Protein AF-A0AAN7WQ64-F1 (afdb_monomer_lite)

Radius of gyration: 18.34 Å; chains: 1; bounding box: 60×37×48 Å

Secondary structure (DSSP, 8-state):
-PPP---PPPPP-S----HHHHHHHHHHHHHHHHHHHTS---HHHHHHHHHHHHHHHHHHHHHHHHHHHHGGG--HHHHHHHHHHHHHHHHHHHHTSS--TT--GGGGGGGHHHHHHHHHHHHHHHHHHHHHHS-TT--S------------TT---SHHHHHHHHHH---HHHHHHHHHHHHHHHH-

pLDDT: mean 82.64, std 18.98, range [33.38, 98.62]

Organism: NCBI:txid574655

Foldseek 3Di:
DDDPPPLDDQDDDPADPDLVSLQVNLLSLLVVLVVLLPDADDPVSLVSLVVSLVVLVSSVVRLVVNCVVCVVPDDLVRVLSSLLSLLSSLLSNLSSDPQHPPDALVVCQVCVVSLQSLLVSLVSSLVSVVVVVDPPDPDDDDDDDPDPPVPPPRGRDSQSSLVSSCRRHPDPVSNVSSVVSNVSSVVD

Sequence (188 aa):
MALPSRELPVPTISRISSLNQANATLSHCGSKLWSSETRVDSKDCTQERRQLRVWLERWERAFTEFLSASMASMDGEDLTLCRVLKANHLACTILASDAGSDSTCRDFDVYEAEFQAIVELVCAVLQARERLNSPQSASTTSTTSPVDSMTPPCALDVQAPLYIVMARCSNVDIWNRANRLSSQARGL

Structure (mmCIF, N/CA/C/O backbone):
data_AF-A0AAN7WQ64-F1
#
_entry.id   AF-A0AAN7WQ64-F1
#
loop_
_atom_site.group_PDB
_atom_site.id
_atom_site.type_symbol
_atom_site.label_atom_id
_atom_site.label_alt_id
_atom_site.label_comp_id
_atom_site.label_asym_id
_atom_site.label_entity_id
_atom_site.label_seq_id
_atom_site.pdbx_PDB_ins_code
_atom_site.Cartn_x
_atom_site.Cartn_y
_atom_site.Cartn_z
_atom_site.occupancy
_atom_site.B_iso_or_equiv
_atom_site.auth_seq_id
_atom_site.auth_comp_id
_atom_site.auth_asym_id
_atom_site.auth_atom_id
_atom_site.pdbx_PDB_model_num
ATOM 1 N N . MET A 1 1 ? 39.963 -0.494 7.865 1.00 33.62 1 MET A N 1
ATOM 2 C CA . MET A 1 1 ? 39.059 -1.247 8.762 1.00 33.62 1 MET A CA 1
ATOM 3 C C . MET A 1 1 ? 37.645 -0.756 8.506 1.00 33.62 1 MET A C 1
ATOM 5 O O . MET A 1 1 ? 37.345 0.371 8.869 1.00 33.62 1 MET A O 1
ATOM 9 N N . ALA A 1 2 ? 36.825 -1.539 7.805 1.00 36.34 2 ALA A N 1
ATOM 10 C CA . ALA A 1 2 ? 35.411 -1.225 7.617 1.00 36.34 2 ALA A CA 1
ATOM 11 C C . ALA A 1 2 ? 34.645 -1.633 8.884 1.00 36.34 2 ALA A C 1
ATOM 13 O O . ALA A 1 2 ? 34.837 -2.742 9.384 1.00 36.34 2 ALA A O 1
ATOM 14 N N . LEU A 1 3 ? 33.831 -0.728 9.428 1.00 36.41 3 LEU A N 1
ATOM 15 C CA . LEU A 1 3 ? 32.906 -1.038 10.519 1.00 36.41 3 LEU A CA 1
ATOM 16 C C . LEU A 1 3 ? 31.942 -2.141 10.047 1.00 36.41 3 LEU A C 1
ATOM 18 O O . LEU A 1 3 ? 31.406 -2.018 8.944 1.00 36.41 3 LEU A O 1
ATOM 22 N N . PRO A 1 4 ? 31.695 -3.204 10.835 1.00 38.34 4 PRO A N 1
ATOM 23 C CA . PRO A 1 4 ? 30.655 -4.163 10.498 1.00 38.34 4 PRO A CA 1
ATOM 24 C C . PRO A 1 4 ? 29.318 -3.419 10.510 1.00 38.34 4 PRO A C 1
ATOM 26 O O . PRO A 1 4 ? 28.920 -2.869 11.540 1.00 38.34 4 PRO A O 1
ATOM 29 N N . SER A 1 5 ? 28.657 -3.360 9.352 1.00 42.88 5 SER A N 1
ATOM 30 C CA . SER A 1 5 ? 27.308 -2.811 9.234 1.00 42.88 5 SER A CA 1
ATOM 31 C C . SER A 1 5 ? 26.416 -3.562 10.223 1.00 42.88 5 SER A C 1
ATOM 33 O O . SER A 1 5 ? 26.181 -4.760 10.066 1.00 42.88 5 SER A O 1
ATOM 35 N N . ARG A 1 6 ? 25.974 -2.885 11.291 1.00 47.31 6 ARG A N 1
ATOM 36 C CA . ARG A 1 6 ? 24.996 -3.395 12.270 1.00 47.31 6 ARG A CA 1
ATOM 37 C C . ARG A 1 6 ? 23.599 -3.376 11.647 1.00 47.31 6 ARG A C 1
ATOM 39 O O . ARG A 1 6 ? 22.675 -2.761 12.171 1.00 47.31 6 ARG A O 1
ATOM 46 N N . GLU A 1 7 ? 23.461 -3.997 10.487 1.00 57.56 7 GLU A N 1
ATOM 47 C CA . GLU A 1 7 ? 22.184 -4.097 9.806 1.00 57.56 7 GLU A CA 1
ATOM 48 C C . GLU A 1 7 ? 21.387 -5.211 10.485 1.00 57.56 7 GLU A C 1
ATOM 50 O O . GLU A 1 7 ? 21.804 -6.370 10.518 1.00 57.56 7 GLU A O 1
ATOM 55 N N . LEU A 1 8 ? 20.282 -4.836 11.131 1.00 62.78 8 LEU A N 1
ATOM 56 C CA . LEU A 1 8 ? 19.415 -5.802 11.795 1.00 62.78 8 LEU A CA 1
ATOM 57 C C . LEU A 1 8 ? 18.806 -6.741 10.738 1.00 62.78 8 LEU A C 1
ATOM 59 O O . LEU A 1 8 ? 18.450 -6.288 9.644 1.00 62.78 8 LEU A O 1
ATOM 63 N N . PRO A 1 9 ? 18.698 -8.047 11.032 1.00 72.44 9 PRO A N 1
ATOM 64 C CA . PRO A 1 9 ? 18.074 -8.987 10.117 1.00 72.44 9 PRO A CA 1
ATOM 65 C C . PRO A 1 9 ? 16.595 -8.639 9.928 1.00 72.44 9 PRO A C 1
ATOM 67 O O . PRO A 1 9 ? 15.934 -8.162 10.852 1.00 72.44 9 PRO A O 1
ATOM 70 N N . VAL A 1 10 ? 16.071 -8.937 8.736 1.00 73.44 10 VAL A N 1
ATOM 71 C CA . VAL A 1 10 ? 14.645 -8.769 8.435 1.00 73.44 10 VAL A CA 1
ATOM 72 C C . VAL A 1 10 ? 13.833 -9.588 9.455 1.00 73.44 10 VAL A C 1
ATOM 74 O O . VAL A 1 10 ? 14.111 -10.780 9.630 1.00 73.44 10 VAL A O 1
ATOM 77 N N . PRO A 1 11 ? 12.854 -8.989 10.156 1.00 77.75 11 PRO A N 1
ATOM 78 C CA . PRO A 1 11 ? 12.129 -9.665 11.226 1.00 77.75 11 PRO A CA 1
ATOM 79 C C . PRO A 1 11 ? 11.366 -10.869 10.673 1.00 77.75 11 PRO A C 1
ATOM 81 O O . PRO A 1 11 ? 10.763 -10.791 9.611 1.00 77.75 11 PRO A O 1
ATOM 84 N N . THR A 1 12 ? 11.343 -11.999 11.375 1.00 81.62 12 THR A N 1
ATOM 85 C CA . THR A 1 12 ? 10.522 -13.135 10.925 1.00 81.62 12 THR A CA 1
ATOM 86 C C . THR A 1 12 ? 9.052 -12.848 11.215 1.00 81.62 12 THR A C 1
ATOM 88 O O . THR A 1 12 ? 8.698 -12.552 12.355 1.00 81.62 12 THR A O 1
ATOM 91 N N . ILE A 1 13 ? 8.193 -12.948 10.196 1.00 84.69 13 ILE A N 1
ATOM 92 C CA . ILE A 1 13 ? 6.745 -12.782 10.355 1.00 84.69 13 ILE A CA 1
ATOM 93 C C . ILE A 1 13 ? 6.048 -14.115 10.164 1.00 84.69 13 ILE A C 1
ATOM 95 O O . ILE A 1 13 ? 6.006 -14.657 9.060 1.00 84.69 13 ILE A O 1
ATOM 99 N N . SER A 1 14 ? 5.468 -14.591 11.261 1.00 84.56 14 SER A N 1
ATOM 100 C CA . SER A 1 14 ? 4.527 -15.713 11.267 1.00 84.56 14 SER A CA 1
ATOM 101 C C . SER A 1 14 ? 3.112 -15.268 11.629 1.00 84.56 14 SER A C 1
ATOM 103 O O . SER A 1 14 ? 2.156 -15.919 11.234 1.00 84.56 14 SER A O 1
ATOM 105 N N . ARG A 1 15 ? 2.969 -14.176 12.393 1.00 90.44 15 ARG A N 1
ATOM 106 C CA . ARG A 1 15 ? 1.681 -13.629 12.831 1.00 90.44 15 ARG A CA 1
ATOM 107 C C . ARG A 1 15 ? 1.820 -12.153 13.195 1.00 90.44 15 ARG A C 1
ATOM 109 O O . ARG A 1 15 ? 2.837 -11.757 13.767 1.00 90.44 15 ARG A O 1
ATOM 116 N N . ILE A 1 16 ? 0.771 -11.382 12.921 1.00 94.12 16 ILE A N 1
ATOM 117 C CA . ILE A 1 16 ? 0.580 -10.023 13.431 1.00 94.12 16 ILE A CA 1
ATOM 118 C C . ILE A 1 16 ? -0.465 -10.078 14.551 1.00 94.12 16 ILE A C 1
ATOM 120 O O . ILE A 1 16 ? -1.542 -10.645 14.377 1.00 94.12 16 ILE A O 1
ATOM 124 N N . SER A 1 17 ? -0.126 -9.545 15.724 1.00 92.31 17 SER A N 1
ATOM 125 C CA . SER A 1 17 ? -1.004 -9.496 16.902 1.00 92.31 17 SER A CA 1
ATOM 126 C C . SER A 1 17 ? -1.497 -8.089 17.235 1.00 92.31 17 SER A C 1
ATOM 128 O O . SER A 1 17 ? -2.396 -7.942 18.057 1.00 92.31 17 SER A O 1
ATOM 130 N N . SER A 1 18 ? -0.908 -7.055 16.627 1.00 94.50 18 SER A N 1
ATOM 131 C CA . SER A 1 18 ? -1.286 -5.657 16.838 1.00 94.50 18 SER A CA 1
ATOM 132 C C . SER A 1 18 ? -0.883 -4.779 15.655 1.00 94.50 18 SER A C 1
ATOM 134 O O . SER A 1 18 ? 0.080 -5.080 14.941 1.00 94.50 18 SER A O 1
ATOM 136 N N . LEU A 1 19 ? -1.561 -3.639 15.501 1.00 94.00 19 LEU A N 1
ATOM 137 C CA . LEU A 1 19 ? -1.197 -2.625 14.508 1.00 94.00 19 LEU A CA 1
ATOM 138 C C . LEU A 1 19 ? 0.192 -2.027 14.760 1.00 94.00 19 LEU A C 1
ATOM 140 O O . LEU A 1 19 ? 0.931 -1.784 13.811 1.00 94.00 19 LEU A O 1
ATOM 144 N N . ASN A 1 20 ? 0.604 -1.885 16.023 1.00 92.38 20 ASN A N 1
ATOM 145 C CA . ASN A 1 20 ? 1.949 -1.419 16.369 1.00 92.38 20 ASN A CA 1
ATOM 146 C C . ASN A 1 20 ? 3.039 -2.376 15.872 1.00 92.38 20 ASN A C 1
ATOM 148 O O . ASN A 1 20 ? 4.051 -1.934 15.325 1.00 92.38 20 ASN A O 1
ATOM 152 N N . GLN A 1 21 ? 2.827 -3.689 16.013 1.00 92.69 21 GLN A N 1
ATOM 153 C CA . GLN A 1 21 ? 3.744 -4.692 15.471 1.00 92.69 21 GLN A CA 1
ATOM 154 C C . GLN A 1 21 ? 3.768 -4.651 13.936 1.00 92.69 21 GLN A C 1
ATOM 156 O O . GLN A 1 21 ? 4.846 -4.701 13.338 1.00 92.69 21 GLN A O 1
ATOM 161 N N . ALA A 1 22 ? 2.597 -4.544 13.299 1.00 94.00 22 ALA A N 1
ATOM 162 C CA . ALA A 1 22 ? 2.482 -4.429 11.846 1.00 94.00 22 ALA A CA 1
ATOM 163 C C . ALA A 1 22 ? 3.258 -3.210 11.322 1.00 94.00 22 ALA A C 1
ATOM 165 O O . ALA A 1 22 ? 4.068 -3.348 10.407 1.00 94.00 22 ALA A O 1
ATOM 166 N N . ASN A 1 23 ? 3.081 -2.055 11.972 1.00 93.19 23 ASN A N 1
ATOM 167 C CA . ASN A 1 23 ? 3.791 -0.816 11.677 1.00 93.19 23 ASN A CA 1
ATOM 168 C C . ASN A 1 23 ? 5.302 -0.972 11.841 1.00 93.19 23 ASN A C 1
ATOM 170 O O . ASN A 1 23 ? 6.039 -0.760 10.889 1.00 93.19 23 ASN A O 1
ATOM 174 N N . ALA A 1 24 ? 5.776 -1.411 13.009 1.00 91.00 24 ALA A N 1
ATOM 175 C CA . ALA A 1 24 ? 7.210 -1.515 13.279 1.00 91.00 24 ALA A CA 1
ATOM 176 C C . ALA A 1 24 ? 7.930 -2.456 12.300 1.00 91.00 24 ALA A C 1
ATOM 178 O O . ALA A 1 24 ? 9.019 -2.150 11.810 1.00 91.00 24 ALA A O 1
ATOM 179 N N . THR A 1 25 ? 7.316 -3.601 11.996 1.00 92.62 25 THR A N 1
ATOM 180 C CA . THR A 1 25 ? 7.902 -4.582 11.078 1.00 92.62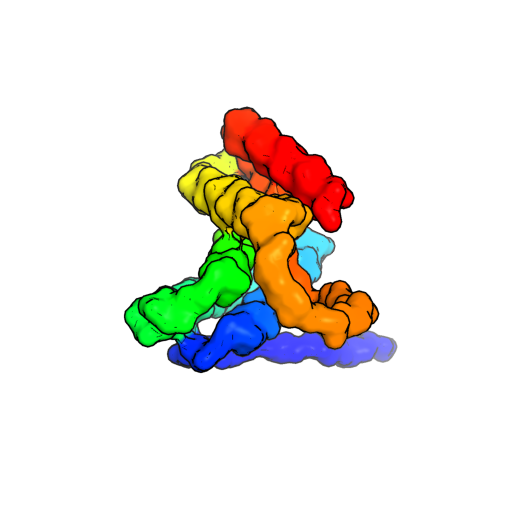 25 THR A CA 1
ATOM 181 C C . THR A 1 25 ? 7.913 -4.085 9.634 1.00 92.62 25 THR A C 1
ATOM 183 O O . THR A 1 25 ? 8.928 -4.247 8.954 1.00 92.62 25 THR A O 1
ATOM 186 N N . LEU A 1 26 ? 6.838 -3.433 9.177 1.00 94.19 26 LEU A N 1
ATOM 187 C CA . LEU A 1 26 ? 6.770 -2.854 7.836 1.00 94.19 26 LEU A CA 1
ATOM 188 C C . LEU A 1 26 ? 7.708 -1.651 7.684 1.00 94.19 26 LEU A C 1
ATOM 190 O O . LEU A 1 26 ? 8.428 -1.595 6.691 1.00 94.19 26 LEU A O 1
ATOM 194 N N . SER A 1 27 ? 7.786 -0.753 8.676 1.00 91.38 27 SER A N 1
ATOM 195 C CA . SER A 1 27 ? 8.753 0.357 8.701 1.00 91.38 27 SER A CA 1
ATOM 196 C C . SER A 1 27 ? 10.181 -0.145 8.530 1.00 91.38 27 SER A C 1
ATOM 198 O O . SER A 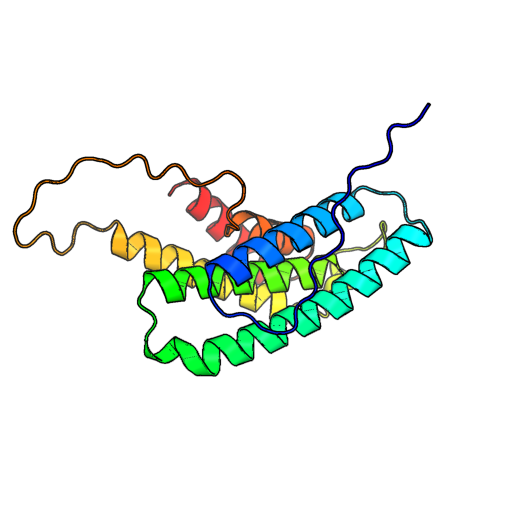1 27 ? 10.947 0.402 7.740 1.00 91.38 27 SER A O 1
ATOM 200 N N . HIS A 1 28 ? 10.546 -1.211 9.248 1.00 89.06 28 HIS A N 1
ATOM 201 C CA . HIS A 1 28 ? 11.880 -1.790 9.151 1.00 89.06 28 HIS A CA 1
ATOM 202 C C . HIS A 1 28 ? 12.174 -2.318 7.738 1.00 89.06 28 HIS A C 1
ATOM 204 O O . HIS A 1 28 ? 13.220 -2.008 7.170 1.00 89.06 28 HIS A O 1
ATOM 210 N N . CYS A 1 29 ? 11.241 -3.074 7.151 1.00 89.12 29 CYS A N 1
ATOM 211 C CA . CYS A 1 29 ? 11.385 -3.583 5.786 1.00 89.12 29 CYS A CA 1
ATOM 212 C C . CYS A 1 29 ? 11.441 -2.453 4.746 1.00 89.12 29 CYS A C 1
ATOM 214 O O . CYS A 1 29 ? 12.281 -2.486 3.847 1.00 89.12 29 CYS A O 1
ATOM 216 N N . GLY A 1 30 ? 10.581 -1.440 4.881 1.00 88.38 30 GLY A N 1
ATOM 217 C CA . GLY A 1 30 ? 10.547 -0.280 3.995 1.00 88.38 30 GLY A CA 1
ATOM 218 C C . GLY A 1 30 ? 11.880 0.462 3.985 1.00 88.38 30 GLY A C 1
ATOM 219 O O . GLY A 1 30 ? 12.454 0.668 2.920 1.00 88.38 30 GLY A O 1
ATOM 220 N N . SER A 1 31 ? 12.436 0.785 5.157 1.00 87.31 31 SER A N 1
ATOM 221 C CA . SER A 1 31 ? 13.740 1.459 5.270 1.00 87.31 31 SER A CA 1
ATOM 222 C C . SER A 1 31 ? 14.875 0.694 4.583 1.00 87.31 31 SER A C 1
ATOM 224 O O . SER A 1 31 ? 15.753 1.310 3.972 1.00 87.31 31 SER A O 1
ATOM 226 N N . LYS A 1 32 ? 14.849 -0.646 4.635 1.00 85.62 32 LYS A N 1
ATOM 227 C CA . LYS A 1 32 ? 15.807 -1.481 3.901 1.00 85.62 32 LYS A CA 1
ATOM 228 C C . LYS A 1 32 ? 15.627 -1.364 2.388 1.00 85.62 32 LYS A C 1
ATOM 230 O O . LYS A 1 32 ? 16.606 -1.115 1.698 1.00 85.62 32 LYS A O 1
ATOM 235 N N . LEU A 1 33 ? 14.395 -1.457 1.882 1.00 85.88 33 LEU A N 1
ATOM 236 C CA . LEU A 1 33 ? 14.105 -1.318 0.446 1.00 85.88 33 LEU A CA 1
ATOM 237 C C . LEU A 1 33 ? 14.544 0.039 -0.108 1.00 85.88 33 LEU A C 1
ATOM 239 O O . LEU A 1 33 ? 15.213 0.095 -1.137 1.00 85.88 33 LEU A O 1
ATOM 243 N N . TRP A 1 34 ? 14.234 1.121 0.605 1.00 82.25 34 TRP A N 1
ATOM 244 C CA . TRP A 1 34 ? 14.667 2.468 0.228 1.00 82.25 34 TRP A CA 1
ATOM 245 C C . TRP A 1 34 ? 16.190 2.616 0.213 1.00 82.25 34 TRP A C 1
ATOM 247 O O . TRP A 1 34 ? 16.741 3.290 -0.654 1.00 82.25 34 TRP A O 1
ATOM 257 N N . SER A 1 35 ? 16.883 1.959 1.145 1.00 79.50 35 SER A N 1
ATOM 258 C CA . SER A 1 35 ? 18.347 1.948 1.172 1.00 79.50 35 SER A CA 1
ATOM 259 C C . SER A 1 35 ? 18.928 1.156 -0.003 1.00 79.50 35 SER A C 1
ATOM 261 O O . SER A 1 35 ? 19.905 1.595 -0.612 1.00 79.50 35 SER A O 1
ATOM 263 N N . SER A 1 36 ? 18.325 0.015 -0.350 1.00 74.56 36 SER A N 1
ATOM 264 C CA . SER A 1 36 ? 18.744 -0.820 -1.482 1.00 74.56 36 SER A CA 1
ATOM 265 C C . SER A 1 36 ? 18.525 -0.138 -2.835 1.00 74.56 36 SER A C 1
ATOM 267 O O . SER A 1 36 ? 19.338 -0.342 -3.729 1.00 74.56 36 SER A O 1
ATOM 269 N N . GLU A 1 37 ? 17.508 0.720 -2.975 1.00 71.56 37 GLU A N 1
ATOM 270 C CA . GLU A 1 37 ? 17.240 1.481 -4.209 1.00 71.56 37 GLU A CA 1
ATOM 271 C C . GLU A 1 37 ? 18.428 2.348 -4.653 1.00 71.56 37 GLU A C 1
ATOM 273 O O . GLU A 1 37 ? 18.659 2.548 -5.839 1.00 71.56 37 GLU A O 1
ATOM 278 N N . THR A 1 38 ? 19.218 2.841 -3.699 1.00 68.00 38 THR A N 1
ATOM 279 C CA . THR A 1 38 ? 20.383 3.696 -3.983 1.00 68.00 38 THR A CA 1
ATOM 280 C C . THR A 1 38 ? 21.672 2.920 -4.267 1.00 68.00 38 THR A C 1
ATOM 282 O O . THR A 1 38 ? 22.699 3.525 -4.585 1.00 68.00 38 THR A O 1
ATOM 285 N N . ARG A 1 39 ? 21.661 1.585 -4.133 1.00 67.62 39 ARG A N 1
ATOM 286 C CA . ARG A 1 39 ? 22.850 0.740 -4.310 1.00 67.62 39 ARG A CA 1
ATOM 287 C C . ARG A 1 39 ? 22.935 0.233 -5.750 1.00 67.62 39 ARG A C 1
ATOM 289 O O . ARG A 1 39 ? 21.952 -0.234 -6.308 1.00 67.62 39 ARG A O 1
ATOM 296 N N . VAL A 1 40 ? 24.142 0.278 -6.320 1.00 61.06 40 VAL A N 1
ATOM 297 C CA . VAL A 1 40 ? 24.448 -0.262 -7.657 1.00 61.06 40 VAL A CA 1
ATOM 298 C C . VAL A 1 40 ? 24.053 -1.741 -7.730 1.00 61.06 40 VAL A C 1
ATOM 300 O O . VAL A 1 40 ? 24.377 -2.503 -6.811 1.00 61.06 40 VAL A O 1
ATOM 303 N N . ASP A 1 41 ? 23.378 -2.126 -8.820 1.00 63.69 41 ASP A N 1
ATOM 304 C CA . ASP A 1 41 ? 22.875 -3.479 -9.083 1.00 63.69 41 ASP A CA 1
ATOM 305 C C . ASP A 1 41 ? 23.995 -4.524 -8.957 1.00 63.69 41 ASP A C 1
ATOM 307 O O . ASP A 1 41 ? 24.794 -4.782 -9.857 1.00 63.69 41 ASP A O 1
ATOM 311 N N . SER A 1 42 ? 24.059 -5.127 -7.776 1.00 66.50 42 SER A N 1
ATOM 312 C CA . SER A 1 42 ? 24.954 -6.223 -7.430 1.00 66.50 42 SER A CA 1
ATOM 313 C C . SER A 1 42 ? 24.125 -7.479 -7.193 1.00 66.50 42 SER A C 1
ATOM 315 O O . SER A 1 42 ? 22.951 -7.410 -6.819 1.00 66.50 42 SER A O 1
ATOM 317 N N . LYS A 1 43 ? 24.733 -8.656 -7.377 1.00 69.62 43 LYS A N 1
ATOM 318 C CA . LYS A 1 43 ? 24.055 -9.940 -7.126 1.00 69.62 43 LYS A CA 1
ATOM 319 C C . LYS A 1 43 ? 23.463 -10.005 -5.712 1.00 69.62 43 LYS A C 1
ATOM 321 O O . LYS A 1 43 ? 22.338 -10.475 -5.552 1.00 69.62 43 LYS A O 1
ATOM 326 N N . ASP A 1 44 ? 24.158 -9.442 -4.728 1.00 72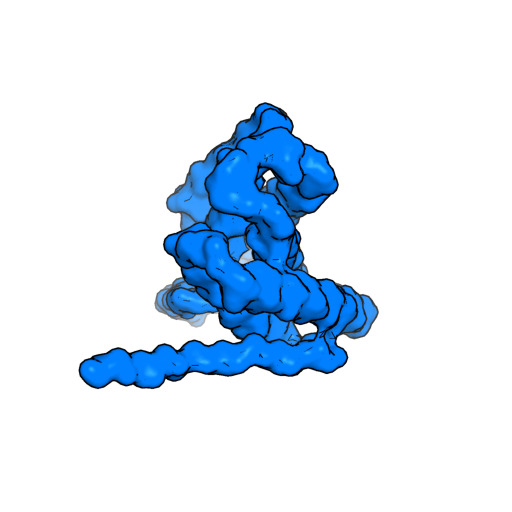.31 44 ASP A N 1
ATOM 327 C CA . ASP A 1 44 ? 23.698 -9.384 -3.339 1.00 72.31 44 ASP A CA 1
ATOM 328 C C . ASP A 1 44 ? 22.437 -8.516 -3.180 1.00 72.31 44 ASP A C 1
ATOM 330 O O . ASP A 1 44 ? 21.497 -8.924 -2.498 1.00 72.31 44 ASP A O 1
ATOM 334 N N . CYS A 1 45 ? 22.355 -7.382 -3.890 1.00 74.50 45 CYS A N 1
ATOM 335 C CA . CYS A 1 45 ? 21.165 -6.522 -3.911 1.00 74.50 45 CYS A CA 1
ATOM 336 C C . CYS A 1 45 ? 19.948 -7.250 -4.508 1.00 74.50 45 CYS A C 1
ATOM 338 O O . CYS A 1 45 ? 18.859 -7.235 -3.933 1.00 74.50 45 CYS A O 1
ATOM 340 N N . THR A 1 46 ? 20.133 -7.972 -5.620 1.00 77.88 46 THR A N 1
ATOM 341 C CA . THR A 1 46 ? 19.036 -8.730 -6.254 1.00 77.88 46 THR A CA 1
ATOM 342 C C . THR A 1 46 ? 18.512 -9.862 -5.363 1.00 77.88 46 THR A C 1
ATOM 344 O O . THR A 1 46 ? 17.303 -10.106 -5.291 1.00 77.88 46 THR A O 1
ATOM 347 N N . GLN A 1 47 ? 19.406 -10.541 -4.636 1.00 82.56 47 GLN A N 1
ATOM 348 C CA . GLN A 1 47 ? 19.031 -11.586 -3.688 1.00 82.56 47 GLN A CA 1
ATOM 349 C C . GLN A 1 47 ? 18.280 -11.005 -2.485 1.00 82.56 47 GLN A C 1
ATOM 351 O O . GLN A 1 47 ? 17.266 -11.571 -2.072 1.00 82.56 47 GLN A O 1
ATOM 356 N N . GLU A 1 48 ? 18.738 -9.875 -1.949 1.00 83.69 48 GLU A N 1
ATOM 357 C CA . GLU A 1 48 ? 18.070 -9.173 -0.855 1.00 83.69 48 GLU A CA 1
ATOM 358 C C . GLU A 1 48 ? 16.663 -8.706 -1.257 1.00 83.69 48 GLU A C 1
ATOM 360 O O . GLU A 1 48 ? 15.701 -9.002 -0.546 1.00 83.69 48 GLU A O 1
ATOM 365 N N . ARG A 1 49 ? 16.496 -8.092 -2.438 1.00 84.75 49 ARG A N 1
ATOM 366 C CA . ARG A 1 49 ? 15.171 -7.712 -2.969 1.00 84.75 49 ARG A CA 1
ATOM 367 C C . ARG A 1 49 ? 14.232 -8.909 -3.081 1.00 84.75 49 ARG A C 1
ATOM 369 O O . ARG A 1 49 ? 13.069 -8.827 -2.687 1.00 84.75 49 ARG A O 1
ATOM 376 N N . ARG A 1 50 ? 14.724 -10.060 -3.556 1.00 87.31 50 ARG A N 1
ATOM 377 C CA . ARG A 1 50 ? 13.927 -11.297 -3.614 1.00 87.31 50 ARG A CA 1
ATOM 378 C C . ARG A 1 50 ? 13.494 -11.768 -2.224 1.00 87.31 50 ARG A C 1
ATOM 380 O O . ARG A 1 50 ? 12.341 -12.156 -2.052 1.00 87.31 50 ARG A O 1
ATOM 387 N N . GLN A 1 51 ? 14.387 -11.729 -1.236 1.00 88.94 51 GLN A N 1
ATOM 388 C CA . GLN A 1 51 ? 14.041 -12.081 0.146 1.00 88.94 51 GLN A CA 1
ATOM 389 C C . GLN A 1 51 ? 12.986 -11.129 0.724 1.00 88.94 51 GLN A C 1
ATOM 391 O O . GLN A 1 51 ? 12.047 -11.586 1.375 1.00 88.94 51 GLN A O 1
ATOM 396 N N . LEU A 1 52 ? 13.102 -9.829 0.440 1.00 90.19 52 LEU A N 1
ATOM 397 C CA . LEU A 1 52 ? 12.143 -8.815 0.877 1.00 90.19 52 LEU A CA 1
ATOM 398 C C . LEU A 1 52 ? 10.774 -8.985 0.202 1.00 90.19 52 LEU A C 1
ATOM 400 O O . LEU A 1 52 ? 9.761 -8.846 0.878 1.00 90.19 52 LEU A O 1
ATOM 404 N N . ARG A 1 53 ? 10.707 -9.391 -1.074 1.00 91.19 53 ARG A N 1
ATOM 405 C CA . ARG A 1 53 ? 9.431 -9.749 -1.729 1.00 91.19 53 ARG A CA 1
ATOM 406 C C . ARG A 1 53 ? 8.717 -10.900 -1.029 1.00 91.19 53 ARG A C 1
ATOM 408 O O . ARG A 1 53 ? 7.563 -10.762 -0.638 1.00 91.19 53 ARG A O 1
ATOM 415 N N . VAL A 1 54 ? 9.425 -12.007 -0.795 1.00 92.75 54 VAL A N 1
ATOM 416 C CA . VAL A 1 54 ? 8.864 -13.163 -0.070 1.00 92.75 54 VAL A CA 1
ATOM 417 C C . VAL A 1 54 ? 8.410 -12.755 1.332 1.00 92.75 54 VAL A C 1
ATOM 419 O O . VAL A 1 54 ? 7.406 -13.250 1.848 1.00 92.75 54 VAL A O 1
ATOM 422 N N . TRP A 1 55 ? 9.143 -11.845 1.969 1.00 94.75 55 TRP A N 1
ATOM 423 C CA . TRP A 1 55 ? 8.757 -11.297 3.257 1.00 94.75 55 TRP A CA 1
ATOM 424 C C . TRP A 1 55 ? 7.478 -10.451 3.178 1.00 94.75 55 TRP A C 1
ATOM 426 O O . TRP A 1 55 ? 6.592 -10.643 4.009 1.00 94.75 55 TRP A O 1
ATOM 436 N N . LEU A 1 56 ? 7.337 -9.580 2.175 1.00 95.62 56 LEU A N 1
ATOM 437 C CA . LEU A 1 56 ? 6.151 -8.737 1.974 1.00 95.62 56 LEU A CA 1
ATOM 438 C C . LEU A 1 56 ? 4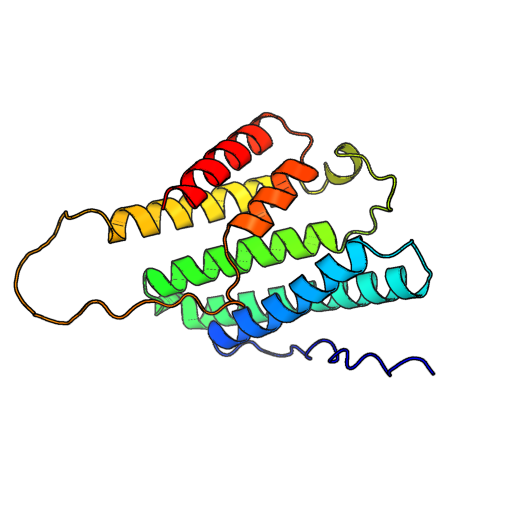.888 -9.566 1.721 1.00 95.62 56 LEU A C 1
ATOM 440 O O . LEU A 1 56 ? 3.823 -9.222 2.230 1.00 95.62 56 LEU A O 1
ATOM 444 N N . GLU A 1 57 ? 5.000 -10.683 1.002 1.00 95.38 57 GLU A N 1
ATOM 445 C CA . GLU A 1 57 ? 3.892 -11.632 0.820 1.00 95.38 57 GLU A CA 1
ATOM 446 C C . GLU A 1 57 ? 3.464 -12.282 2.143 1.00 95.38 57 GLU A C 1
ATOM 448 O O . GLU A 1 57 ? 2.276 -12.475 2.410 1.00 95.38 57 GLU A O 1
ATOM 453 N N . ARG A 1 58 ? 4.430 -12.632 3.003 1.00 95.94 58 ARG A N 1
ATOM 454 C CA . ARG A 1 58 ? 4.142 -13.183 4.337 1.00 95.94 58 ARG A CA 1
ATOM 455 C C . ARG A 1 58 ? 3.532 -12.135 5.256 1.00 95.94 58 ARG A C 1
ATOM 457 O O . ARG A 1 58 ? 2.602 -12.464 5.989 1.00 95.94 58 ARG A O 1
ATOM 464 N N . TRP A 1 59 ? 4.038 -10.903 5.202 1.00 97.00 59 TRP A N 1
ATOM 465 C CA . TRP A 1 59 ? 3.476 -9.772 5.932 1.00 97.00 59 TRP A CA 1
ATOM 466 C C . TRP A 1 59 ? 2.015 -9.554 5.531 1.00 97.00 59 TRP A C 1
ATOM 468 O O . TRP A 1 59 ? 1.158 -9.513 6.407 1.00 97.00 59 TRP A O 1
ATOM 478 N N . GLU A 1 60 ? 1.714 -9.530 4.229 1.00 97.44 60 GLU A N 1
ATOM 479 C CA . GLU A 1 60 ? 0.351 -9.346 3.712 1.00 97.44 60 GLU A CA 1
ATOM 480 C C . GLU A 1 60 ? -0.606 -10.434 4.193 1.00 97.44 60 GLU A C 1
ATOM 482 O O . GLU A 1 60 ? -1.711 -10.138 4.652 1.00 97.44 60 GLU A O 1
ATOM 487 N N . ARG A 1 61 ? -0.177 -11.701 4.132 1.00 97.31 61 ARG A N 1
ATOM 488 C CA . ARG A 1 61 ? -0.979 -12.825 4.627 1.00 97.31 61 ARG A CA 1
ATOM 489 C C . ARG A 1 61 ? -1.277 -12.676 6.119 1.00 97.31 61 ARG A C 1
ATOM 491 O O . ARG A 1 61 ? -2.437 -12.728 6.515 1.00 97.31 61 ARG A O 1
ATOM 498 N N . ALA A 1 62 ? -0.247 -12.435 6.930 1.00 96.94 62 ALA A N 1
ATOM 499 C CA . ALA A 1 62 ? -0.399 -12.275 8.374 1.00 96.94 62 ALA A CA 1
ATOM 500 C C . ALA A 1 62 ? -1.250 -11.045 8.739 1.00 96.94 62 ALA A C 1
A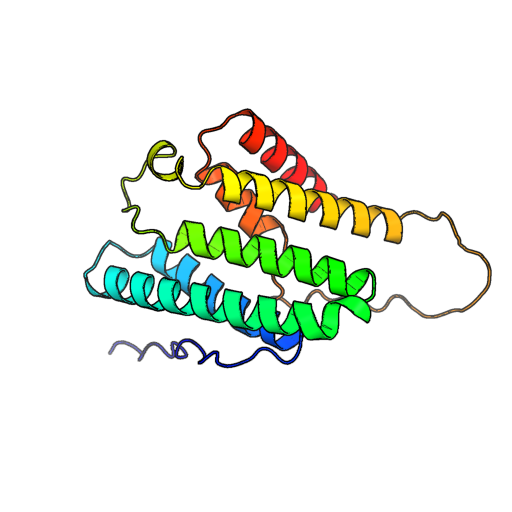TOM 502 O O . ALA A 1 62 ? -1.998 -11.082 9.716 1.00 96.94 62 ALA A O 1
ATOM 503 N N . PHE A 1 63 ? -1.152 -9.965 7.960 1.00 97.62 63 PHE A N 1
ATOM 504 C CA . PHE A 1 63 ? -1.951 -8.759 8.154 1.00 97.62 63 PHE A CA 1
ATOM 505 C C . PHE A 1 63 ? -3.416 -9.003 7.795 1.00 97.62 63 PHE A C 1
ATOM 507 O O . PHE A 1 63 ? -4.298 -8.647 8.568 1.00 97.62 63 PHE A O 1
ATOM 514 N N . THR A 1 64 ? -3.682 -9.692 6.686 1.00 97.62 64 THR A N 1
ATOM 515 C CA . THR A 1 64 ? -5.039 -10.079 6.272 1.00 97.62 64 THR A CA 1
ATOM 516 C C . THR A 1 64 ? -5.706 -10.982 7.308 1.00 97.62 64 THR A C 1
ATOM 518 O O . THR A 1 64 ? -6.858 -10.758 7.676 1.00 97.62 64 THR A O 1
ATOM 521 N N . GLU A 1 65 ? -4.976 -11.970 7.832 1.00 97.38 65 GLU A N 1
ATOM 522 C CA . GLU A 1 65 ? -5.457 -12.828 8.919 1.00 97.38 65 GLU A CA 1
ATOM 523 C C . GLU A 1 65 ? -5.786 -12.010 10.175 1.00 97.38 65 GLU A C 1
ATOM 525 O O . GLU A 1 65 ? -6.862 -12.170 10.752 1.00 97.38 65 GLU A O 1
ATOM 530 N N . PHE A 1 66 ? -4.906 -11.085 10.569 1.00 96.75 66 PHE A N 1
ATOM 531 C CA . PHE A 1 66 ? -5.155 -10.180 11.691 1.00 96.75 66 PHE A CA 1
ATOM 532 C C . PHE A 1 66 ? -6.410 -9.320 11.475 1.00 96.75 66 PHE A C 1
ATOM 534 O O . PHE A 1 66 ? -7.273 -9.264 12.352 1.00 96.75 66 PHE A O 1
ATOM 541 N N . LEU A 1 67 ? -6.562 -8.706 10.296 1.00 96.81 67 LEU A N 1
ATOM 542 C CA . LEU A 1 67 ? -7.743 -7.907 9.966 1.00 96.81 67 LEU A CA 1
ATOM 543 C C . LEU A 1 67 ? -9.021 -8.749 10.013 1.00 96.81 67 LEU A C 1
ATOM 545 O O . LEU A 1 67 ? -10.011 -8.308 10.587 1.00 96.81 67 LEU A O 1
ATOM 549 N N . SER A 1 68 ? -8.996 -9.979 9.498 1.00 96.81 68 SER A N 1
ATOM 550 C CA . SER A 1 68 ? -10.169 -10.861 9.526 1.00 96.81 68 SER A CA 1
ATOM 551 C C . SER A 1 68 ? -10.677 -11.148 10.946 1.00 96.81 68 SER A C 1
ATOM 553 O O . SER A 1 68 ? -11.879 -11.314 11.147 1.00 96.81 68 SER A O 1
ATOM 555 N N . ALA A 1 69 ? -9.778 -11.161 11.936 1.00 95.62 69 ALA A N 1
ATOM 556 C CA . ALA A 1 69 ? -10.109 -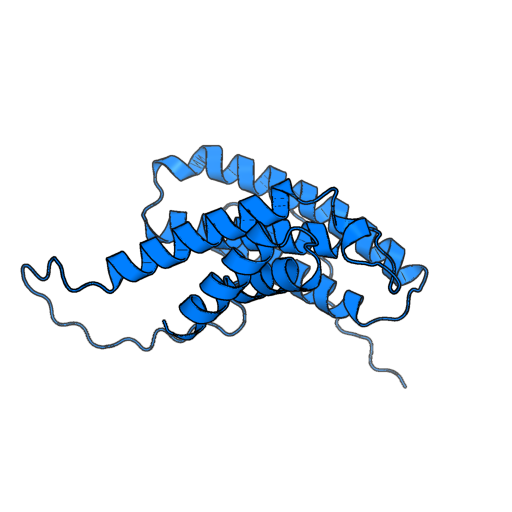11.428 13.331 1.00 95.62 69 ALA A CA 1
ATOM 557 C C . ALA A 1 69 ? -10.449 -10.162 14.135 1.00 95.62 69 ALA A C 1
ATOM 559 O O . ALA A 1 69 ? -11.240 -10.233 15.073 1.00 95.62 69 ALA A O 1
ATOM 560 N N . SER A 1 70 ? -9.839 -9.020 13.807 1.00 94.38 70 SER A N 1
ATOM 561 C CA . SER A 1 70 ? -9.861 -7.823 14.662 1.00 94.38 70 SER A CA 1
ATOM 562 C C . SER A 1 70 ? -10.603 -6.627 14.064 1.00 94.38 70 SER A C 1
ATOM 564 O O . SER A 1 70 ? -10.969 -5.719 14.804 1.00 94.38 70 SER A O 1
ATOM 566 N N . MET A 1 71 ? -10.871 -6.603 12.755 1.00 93.81 71 MET A N 1
ATOM 567 C CA . MET A 1 71 ? -11.437 -5.426 12.079 1.00 93.81 71 MET A CA 1
ATOM 568 C C . MET A 1 71 ? -12.833 -5.039 12.589 1.00 93.81 71 MET A C 1
ATOM 570 O O . MET A 1 71 ? -13.163 -3.859 12.606 1.00 93.81 71 MET A O 1
ATOM 574 N N . ALA A 1 72 ? -13.638 -6.001 13.053 1.00 94.94 72 ALA A N 1
ATOM 575 C CA . ALA A 1 72 ? -14.974 -5.730 13.594 1.00 94.94 72 ALA A CA 1
ATOM 576 C C . ALA A 1 72 ? -14.960 -4.908 14.898 1.00 94.94 72 ALA A C 1
ATOM 578 O O . ALA A 1 72 ? -15.966 -4.289 15.233 1.00 94.94 72 ALA A O 1
ATOM 579 N N . SER A 1 73 ? -13.842 -4.909 15.630 1.00 94.12 73 SER A N 1
ATOM 580 C CA . SER A 1 73 ? -13.672 -4.162 16.882 1.00 94.12 73 SER A CA 1
ATOM 581 C C . SER A 1 73 ? -12.813 -2.904 16.738 1.00 94.12 73 SER A C 1
ATOM 583 O O . SER A 1 73 ? -12.575 -2.237 17.738 1.00 94.12 73 SER A O 1
ATOM 585 N N . MET A 1 74 ? -12.312 -2.603 15.536 1.00 95.44 74 MET A N 1
ATOM 586 C CA . MET A 1 74 ? -11.455 -1.439 15.295 1.00 95.44 74 MET A CA 1
ATOM 587 C C . MET A 1 74 ? -12.268 -0.150 15.246 1.00 95.44 74 MET A C 1
ATOM 589 O O . MET A 1 74 ? -13.339 -0.096 14.636 1.00 95.44 74 MET A O 1
ATOM 593 N N . ASP A 1 75 ? -11.720 0.903 15.840 1.00 93.88 75 ASP A N 1
ATOM 594 C CA . ASP A 1 75 ? -12.274 2.245 15.732 1.00 93.88 75 ASP A CA 1
ATOM 595 C C . ASP A 1 75 ? -11.808 2.971 14.452 1.00 93.88 75 ASP A C 1
ATOM 597 O O . ASP A 1 75 ? -11.138 2.421 13.570 1.00 93.88 75 ASP A O 1
ATOM 601 N N . GLY A 1 76 ? -12.214 4.235 14.307 1.00 91.38 76 GLY A N 1
ATOM 602 C CA . GLY A 1 76 ? -11.868 5.040 13.138 1.00 91.38 76 GLY A CA 1
ATOM 603 C C . GLY A 1 76 ? -10.368 5.321 12.993 1.00 91.38 76 GLY A C 1
ATOM 604 O O . GLY A 1 76 ? -9.888 5.437 11.858 1.00 91.38 76 GLY A O 1
ATOM 605 N N . GLU A 1 77 ? -9.633 5.419 14.100 1.00 92.19 77 GLU A N 1
ATOM 606 C CA . GLU A 1 77 ? -8.190 5.664 14.100 1.00 92.19 77 GLU A CA 1
ATOM 607 C C . GLU A 1 77 ? -7.439 4.397 13.693 1.00 92.19 77 GLU A C 1
ATOM 609 O O . GLU A 1 77 ? -6.617 4.444 12.773 1.00 92.19 77 GLU A O 1
ATOM 614 N N . ASP A 1 78 ? -7.814 3.248 14.258 1.00 94.56 78 ASP A N 1
ATOM 615 C CA . ASP A 1 78 ? -7.286 1.932 13.898 1.00 94.56 78 ASP A CA 1
ATOM 616 C C . ASP A 1 78 ? -7.499 1.623 12.411 1.00 94.56 78 ASP A C 1
ATOM 618 O O . ASP A 1 78 ? -6.568 1.227 11.701 1.00 94.56 78 ASP A O 1
ATOM 622 N N . LEU A 1 79 ? -8.708 1.865 11.887 1.00 95.75 79 LEU A N 1
ATOM 623 C CA . LEU A 1 79 ? -9.000 1.695 10.459 1.00 95.75 79 LEU A CA 1
ATOM 624 C C . LEU A 1 79 ? -8.177 2.651 9.588 1.00 95.75 79 LEU A C 1
ATOM 626 O O . LEU A 1 79 ? -7.783 2.302 8.473 1.00 95.75 79 LEU A O 1
ATOM 630 N N . THR A 1 80 ? -7.909 3.862 10.073 1.00 95.56 80 THR A N 1
ATOM 631 C CA . THR A 1 80 ? -7.054 4.827 9.371 1.00 95.56 80 THR A CA 1
ATOM 632 C C . THR A 1 80 ? -5.605 4.348 9.344 1.00 95.56 80 THR A C 1
ATOM 634 O O . THR A 1 80 ? -4.984 4.367 8.280 1.00 95.56 80 THR A O 1
ATOM 637 N N . LEU A 1 81 ? -5.089 3.828 10.458 1.00 95.31 81 LEU A N 1
ATOM 638 C CA . LEU A 1 81 ? -3.763 3.222 10.526 1.00 95.31 81 LEU A CA 1
ATOM 639 C C . LEU A 1 81 ? -3.655 1.997 9.607 1.00 95.31 81 LEU A C 1
ATOM 641 O O . LEU A 1 81 ? -2.674 1.872 8.877 1.00 95.31 81 LEU A O 1
ATOM 645 N N . CYS A 1 82 ? -4.682 1.146 9.538 1.00 97.19 82 CYS A N 1
ATOM 646 C CA . CYS A 1 82 ? -4.712 0.013 8.608 1.00 97.19 82 CYS A CA 1
ATOM 647 C C . CYS A 1 82 ? -4.554 0.453 7.147 1.00 97.19 82 CYS A C 1
ATOM 649 O O . CYS A 1 82 ? -3.802 -0.165 6.392 1.00 97.19 82 CYS A O 1
ATOM 651 N N . ARG A 1 83 ? -5.224 1.543 6.748 1.00 97.56 83 ARG A N 1
ATOM 652 C CA . ARG A 1 83 ? -5.101 2.108 5.393 1.00 97.56 83 ARG A CA 1
ATOM 653 C C . ARG A 1 83 ? -3.692 2.633 5.121 1.00 97.56 83 ARG A C 1
ATOM 655 O O . ARG A 1 83 ? -3.165 2.391 4.037 1.00 97.56 83 ARG A O 1
ATOM 662 N N . VAL A 1 84 ? -3.069 3.296 6.099 1.00 97.19 84 VAL A N 1
ATOM 663 C CA . VAL A 1 84 ? -1.671 3.753 5.999 1.00 97.19 84 VAL A CA 1
ATOM 664 C C . VAL A 1 84 ? -0.725 2.564 5.827 1.00 97.19 84 VAL A C 1
ATOM 666 O O . VAL A 1 84 ? 0.103 2.570 4.914 1.00 97.19 84 VAL A O 1
ATOM 669 N N . LEU A 1 85 ? -0.871 1.522 6.648 1.00 97.12 85 LEU A N 1
ATOM 670 C CA . LEU A 1 85 ? -0.058 0.309 6.554 1.00 97.12 85 LEU A CA 1
ATOM 671 C C . LEU A 1 85 ? -0.214 -0.368 5.195 1.00 97.12 85 LEU A C 1
ATOM 673 O O . LEU A 1 85 ? 0.781 -0.707 4.558 1.00 97.12 85 LEU A O 1
ATOM 677 N N . LYS A 1 86 ? -1.452 -0.500 4.709 1.00 98.19 86 LYS A N 1
ATOM 678 C CA . LYS A 1 86 ? -1.716 -1.119 3.413 1.00 98.19 86 LYS A CA 1
ATOM 679 C C . LYS A 1 86 ? -1.122 -0.314 2.254 1.00 98.19 86 LYS A C 1
ATOM 681 O O . LYS A 1 86 ? -0.499 -0.901 1.376 1.00 98.19 86 LYS A O 1
ATOM 686 N N . ALA A 1 87 ? -1.242 1.014 2.265 1.00 98.25 87 ALA A N 1
ATOM 687 C CA . ALA A 1 87 ? -0.637 1.862 1.235 1.00 98.25 87 ALA A CA 1
ATOM 688 C C . ALA A 1 87 ? 0.899 1.730 1.209 1.00 98.25 87 ALA A C 1
ATOM 690 O O . ALA A 1 87 ? 1.498 1.635 0.139 1.00 98.25 87 ALA A O 1
ATOM 691 N N . ASN A 1 88 ? 1.538 1.662 2.381 1.00 97.50 88 ASN A N 1
ATOM 692 C CA . ASN A 1 88 ? 2.984 1.455 2.488 1.00 97.50 88 ASN A CA 1
ATOM 693 C C . ASN A 1 88 ? 3.421 0.054 2.060 1.00 97.50 88 ASN A C 1
ATOM 695 O O . ASN A 1 88 ? 4.463 -0.082 1.423 1.00 97.50 88 ASN A O 1
ATOM 699 N N . HIS A 1 89 ? 2.627 -0.978 2.349 1.00 97.38 89 HIS A N 1
ATOM 700 C CA . HIS A 1 89 ? 2.878 -2.336 1.864 1.00 97.38 89 HIS A CA 1
ATOM 701 C C . HIS A 1 89 ? 2.868 -2.400 0.331 1.00 97.38 89 HIS A C 1
ATOM 703 O O . HIS A 1 89 ? 3.797 -2.956 -0.260 1.00 97.38 89 HIS A O 1
ATOM 709 N N . LEU A 1 90 ? 1.878 -1.775 -0.315 1.00 97.69 90 LEU A N 1
ATOM 710 C CA . LEU A 1 90 ? 1.802 -1.699 -1.777 1.00 97.69 90 LEU A CA 1
ATOM 711 C C . LEU A 1 90 ? 3.013 -0.960 -2.360 1.00 97.69 90 LEU A C 1
ATOM 713 O O . LEU A 1 90 ? 3.665 -1.462 -3.273 1.00 97.69 90 LEU A O 1
ATOM 717 N N . ALA A 1 91 ? 3.381 0.181 -1.774 1.00 95.69 91 ALA A N 1
ATOM 718 C CA . ALA A 1 91 ? 4.561 0.937 -2.186 1.00 95.69 91 ALA A CA 1
ATOM 719 C C . ALA A 1 91 ? 5.859 0.118 -2.046 1.00 95.69 91 ALA A C 1
ATOM 721 O O . ALA A 1 91 ? 6.681 0.095 -2.961 1.00 95.69 91 ALA A O 1
ATOM 722 N N . CYS A 1 92 ? 6.021 -0.608 -0.934 1.00 94.62 92 CYS A N 1
ATOM 723 C CA . CYS A 1 92 ? 7.152 -1.513 -0.726 1.00 94.62 92 CYS A CA 1
ATOM 724 C C . CYS A 1 92 ? 7.160 -2.663 -1.741 1.00 94.62 92 CYS A C 1
ATOM 726 O O . CYS A 1 92 ? 8.226 -3.064 -2.192 1.00 94.62 92 CYS A O 1
ATOM 728 N N . THR A 1 93 ? 5.993 -3.180 -2.124 1.00 95.00 93 THR A N 1
ATOM 729 C CA . THR A 1 93 ? 5.870 -4.246 -3.131 1.00 95.00 93 THR A CA 1
ATOM 730 C C . THR A 1 93 ? 6.342 -3.766 -4.501 1.00 95.00 93 THR A C 1
ATOM 732 O O . THR A 1 93 ? 7.139 -4.446 -5.144 1.00 95.00 93 THR A O 1
ATOM 735 N N . ILE A 1 94 ? 5.936 -2.558 -4.903 1.00 93.69 94 ILE A N 1
ATOM 736 C CA . ILE A 1 94 ? 6.376 -1.924 -6.152 1.00 93.69 94 ILE A CA 1
ATOM 737 C C . ILE A 1 94 ? 7.890 -1.670 -6.122 1.00 93.69 94 ILE A C 1
ATOM 739 O O . ILE A 1 94 ? 8.594 -2.003 -7.074 1.00 93.69 94 ILE A O 1
ATOM 743 N N . LEU A 1 95 ? 8.418 -1.148 -5.010 1.00 89.94 95 LEU A N 1
ATOM 744 C CA . LEU A 1 95 ? 9.860 -0.954 -4.818 1.00 89.94 95 LEU A CA 1
ATOM 745 C C . LEU A 1 95 ? 10.647 -2.262 -4.863 1.00 89.94 95 LEU A C 1
ATOM 747 O O . LEU A 1 95 ? 11.748 -2.307 -5.398 1.00 89.94 95 LEU A O 1
ATOM 751 N N . ALA A 1 96 ? 10.112 -3.339 -4.299 1.00 90.25 96 ALA A N 1
ATOM 752 C CA . ALA A 1 96 ? 10.789 -4.628 -4.269 1.00 90.25 96 ALA A CA 1
ATOM 753 C C . ALA A 1 96 ? 10.752 -5.364 -5.622 1.00 90.25 96 ALA A C 1
ATOM 755 O O . ALA A 1 96 ? 11.325 -6.452 -5.727 1.00 90.25 96 ALA A O 1
ATOM 756 N N . SER A 1 97 ? 10.087 -4.802 -6.638 1.00 87.12 97 SER A N 1
ATOM 757 C CA . SER A 1 97 ? 10.029 -5.375 -7.983 1.00 87.12 97 SER A CA 1
ATOM 758 C C . SER A 1 97 ? 11.413 -5.466 -8.640 1.00 87.12 97 SER A C 1
ATOM 760 O O . SER A 1 97 ? 12.350 -4.756 -8.277 1.00 87.12 97 SER A O 1
ATOM 762 N N . ASP A 1 98 ? 11.541 -6.373 -9.612 1.00 69.75 98 ASP A N 1
ATOM 763 C CA . ASP A 1 98 ? 12.795 -6.650 -10.334 1.00 69.75 98 ASP A CA 1
ATOM 764 C C . ASP A 1 98 ? 13.108 -5.605 -11.427 1.00 69.75 98 ASP A C 1
ATOM 766 O O . ASP A 1 98 ? 13.868 -5.872 -12.357 1.00 69.75 98 ASP A O 1
ATOM 770 N N . ALA A 1 99 ? 12.509 -4.417 -11.344 1.00 69.06 99 ALA A N 1
ATOM 771 C CA . ALA A 1 99 ? 12.788 -3.327 -12.260 1.00 69.06 99 ALA A CA 1
ATOM 772 C C . ALA A 1 99 ? 14.187 -2.763 -11.953 1.00 69.06 99 ALA A C 1
ATOM 774 O O . ALA A 1 99 ? 14.408 -2.172 -10.897 1.00 69.06 99 ALA A O 1
ATOM 775 N N . GLY A 1 100 ? 15.143 -3.002 -12.856 1.00 65.88 100 GLY A N 1
ATOM 776 C CA . GLY A 1 100 ? 16.528 -2.540 -12.709 1.00 65.88 100 GLY A CA 1
ATOM 777 C C . GLY A 1 100 ? 16.659 -1.013 -12.702 1.00 65.88 100 GLY A C 1
ATOM 778 O O . GLY A 1 100 ? 15.687 -0.286 -12.938 1.00 65.88 100 GLY A O 1
ATOM 779 N N . SER A 1 101 ? 17.876 -0.515 -12.470 1.00 67.06 101 SER A N 1
ATOM 780 C CA . SER A 1 101 ? 18.161 0.930 -12.393 1.00 67.06 101 SER A CA 1
ATOM 781 C C . SER A 1 101 ? 17.759 1.736 -13.637 1.00 67.06 101 SER A C 1
ATOM 783 O O . SER A 1 101 ? 17.489 2.928 -13.522 1.00 67.06 101 SER A O 1
ATOM 785 N N . ASP A 1 102 ? 17.681 1.088 -14.802 1.00 70.19 102 ASP A N 1
ATOM 786 C CA . ASP A 1 102 ? 17.325 1.708 -16.089 1.00 70.19 102 ASP A CA 1
ATOM 787 C C . ASP A 1 102 ? 15.819 1.616 -16.410 1.00 70.19 102 ASP A C 1
ATOM 789 O O . ASP A 1 102 ? 15.395 1.873 -17.538 1.00 70.19 102 ASP A O 1
ATOM 793 N N . SER A 1 103 ? 15.003 1.219 -15.430 1.00 79.00 103 SER A N 1
ATOM 794 C CA . SER A 1 103 ? 13.557 1.081 -15.600 1.00 79.00 103 SER A CA 1
ATOM 795 C C . SER A 1 103 ? 12.867 2.420 -15.872 1.00 79.00 103 SER A C 1
ATOM 797 O O . SER A 1 103 ? 13.116 3.445 -15.237 1.00 79.00 103 SER A O 1
ATOM 799 N N . THR A 1 104 ? 11.948 2.394 -16.827 1.00 83.25 104 THR A N 1
ATOM 800 C CA . THR A 1 104 ? 11.058 3.497 -17.186 1.00 83.25 104 THR A CA 1
ATOM 801 C C . THR A 1 104 ? 9.707 3.329 -16.494 1.00 83.25 104 THR A C 1
ATOM 803 O O . THR A 1 104 ? 9.363 2.237 -16.052 1.00 83.25 104 THR A O 1
ATOM 806 N N . CYS A 1 105 ? 8.877 4.379 -16.444 1.00 82.75 105 CYS A N 1
ATOM 807 C CA . CYS A 1 105 ? 7.533 4.268 -15.857 1.00 82.75 105 CYS A CA 1
ATOM 808 C C . CYS A 1 105 ? 6.681 3.156 -16.498 1.00 82.75 105 CYS A C 1
ATOM 810 O O . CYS A 1 105 ? 5.862 2.553 -15.816 1.00 82.75 105 CYS A O 1
ATOM 812 N N . ARG A 1 106 ? 6.900 2.845 -17.786 1.00 85.44 106 ARG A N 1
ATOM 813 C CA . ARG A 1 106 ? 6.161 1.786 -18.498 1.00 85.44 106 ARG A CA 1
ATOM 814 C C . ARG A 1 106 ? 6.454 0.386 -17.966 1.00 85.44 106 ARG A C 1
ATOM 816 O O . ARG A 1 106 ? 5.601 -0.491 -18.040 1.00 85.44 106 ARG A O 1
ATOM 823 N N . ASP A 1 107 ? 7.631 0.178 -17.383 1.00 87.00 107 ASP A N 1
ATOM 824 C CA . ASP A 1 107 ? 7.990 -1.105 -16.771 1.00 87.00 107 ASP A CA 1
ATOM 825 C C . ASP A 1 107 ? 7.164 -1.389 -15.502 1.00 87.00 107 ASP A C 1
ATOM 827 O O . ASP A 1 107 ? 7.136 -2.517 -15.010 1.00 87.00 107 ASP A O 1
ATOM 831 N N . PHE A 1 108 ? 6.447 -0.378 -14.995 1.00 91.38 108 PHE A N 1
ATOM 832 C CA . PHE A 1 108 ? 5.574 -0.470 -13.831 1.00 91.38 108 PHE A CA 1
ATOM 833 C C . PHE A 1 108 ? 4.082 -0.482 -14.181 1.00 91.38 108 PHE A C 1
ATOM 835 O O . PHE A 1 108 ? 3.266 -0.509 -13.263 1.00 91.38 108 PHE A O 1
ATOM 842 N N . ASP A 1 109 ? 3.700 -0.522 -15.463 1.00 91.44 109 ASP A N 1
ATOM 843 C CA . ASP A 1 109 ? 2.286 -0.531 -15.885 1.00 91.44 109 ASP A CA 1
ATOM 844 C C . ASP A 1 109 ? 1.518 -1.745 -15.323 1.00 91.44 109 ASP A C 1
ATOM 846 O O . ASP A 1 109 ? 0.322 -1.669 -15.056 1.00 91.44 109 ASP A O 1
ATOM 850 N N . VAL A 1 110 ? 2.214 -2.854 -15.045 1.00 93.62 110 VAL A N 1
ATOM 851 C CA . VAL A 1 110 ? 1.636 -4.029 -14.367 1.00 93.62 110 VAL A CA 1
ATOM 852 C C . VAL A 1 110 ? 1.092 -3.711 -12.966 1.00 93.62 110 VAL A C 1
ATOM 854 O O . VAL A 1 110 ? 0.209 -4.420 -12.493 1.00 93.62 110 VAL A O 1
ATOM 857 N N . TYR A 1 111 ? 1.582 -2.641 -12.329 1.00 95.81 111 TYR A N 1
ATOM 858 C CA . TYR A 1 111 ? 1.182 -2.197 -10.992 1.00 95.81 111 TYR A CA 1
ATOM 859 C C . TYR A 1 111 ? 0.111 -1.095 -11.006 1.00 95.81 111 TYR A C 1
ATOM 861 O O . TYR A 1 111 ? -0.083 -0.396 -10.008 1.00 95.81 111 TYR A O 1
ATOM 869 N N . GLU A 1 112 ? -0.577 -0.877 -12.132 1.00 96.25 112 GLU A N 1
ATOM 870 C CA . GLU A 1 112 ? -1.605 0.166 -12.240 1.00 96.25 112 GLU A CA 1
ATOM 871 C C . GLU A 1 112 ? -2.704 0.026 -11.173 1.00 96.25 112 GLU A C 1
ATOM 873 O O . GLU A 1 112 ? -3.118 1.020 -10.567 1.00 96.25 112 GLU A O 1
ATOM 878 N N . ALA A 1 113 ? -3.116 -1.209 -10.875 1.00 97.81 113 ALA A N 1
ATOM 879 C CA . ALA A 1 113 ? -4.101 -1.492 -9.835 1.00 97.81 113 ALA A CA 1
ATOM 880 C C . ALA A 1 113 ? -3.593 -1.097 -8.438 1.00 97.81 113 ALA A C 1
ATOM 882 O O . ALA A 1 113 ? -4.325 -0.500 -7.646 1.00 97.81 113 ALA A O 1
ATOM 883 N N . GLU A 1 114 ? -2.329 -1.379 -8.135 1.00 97.88 114 GLU A N 1
ATOM 884 C CA . GLU A 1 114 ? -1.680 -1.021 -6.880 1.00 97.88 114 GLU A CA 1
ATOM 885 C C . GLU A 1 114 ? -1.510 0.495 -6.753 1.00 97.88 114 GLU A C 1
ATOM 887 O O . GLU A 1 114 ? -1.776 1.046 -5.683 1.00 97.88 114 GLU A O 1
ATOM 892 N N . PHE A 1 115 ? -1.139 1.192 -7.833 1.00 98.25 115 PHE A N 1
ATOM 893 C CA . PHE A 1 115 ? -1.076 2.655 -7.836 1.00 98.25 115 PHE A CA 1
ATOM 894 C C . PHE A 1 115 ? -2.444 3.277 -7.543 1.00 98.25 115 PHE A C 1
ATOM 896 O O . PHE A 1 115 ? -2.550 4.172 -6.699 1.00 98.25 115 PHE A O 1
ATOM 903 N N . GLN A 1 116 ? -3.501 2.778 -8.186 1.00 98.44 116 GLN A N 1
ATOM 904 C CA . GLN A 1 116 ? -4.868 3.221 -7.926 1.00 98.44 116 GLN A CA 1
ATOM 905 C C . GLN A 1 116 ? -5.273 2.966 -6.465 1.00 98.44 116 GLN A C 1
ATOM 907 O O . GLN A 1 116 ? -5.783 3.873 -5.801 1.00 98.44 116 GLN A O 1
ATOM 912 N N . ALA A 1 117 ? -5.002 1.768 -5.941 1.00 98.50 117 ALA A N 1
ATOM 913 C CA . ALA A 1 117 ? -5.318 1.408 -4.563 1.00 98.50 117 ALA A CA 1
ATOM 914 C C . ALA A 1 117 ? -4.580 2.298 -3.547 1.00 98.50 117 ALA A C 1
ATOM 916 O O . ALA A 1 117 ? -5.180 2.727 -2.561 1.00 98.50 117 ALA A O 1
ATOM 917 N N . ILE A 1 118 ? -3.310 2.645 -3.796 1.00 98.56 118 ILE A N 1
ATOM 918 C CA . ILE A 1 118 ? -2.565 3.606 -2.967 1.00 98.56 118 ILE A CA 1
ATOM 919 C C . ILE A 1 118 ? -3.295 4.954 -2.927 1.00 98.56 118 ILE A C 1
ATOM 921 O O . ILE A 1 118 ? -3.542 5.485 -1.843 1.00 98.56 118 ILE A O 1
ATOM 925 N N . VAL A 1 119 ? -3.673 5.503 -4.084 1.00 98.50 119 VAL A N 1
ATOM 926 C CA . VAL A 1 119 ? -4.365 6.800 -4.172 1.00 98.50 119 VAL A CA 1
ATOM 927 C C . VAL A 1 119 ? -5.702 6.775 -3.422 1.00 98.50 119 VAL A C 1
ATOM 929 O O . VAL A 1 119 ? -6.029 7.728 -2.712 1.00 98.50 119 VAL A O 1
ATOM 932 N N . GLU A 1 120 ? -6.469 5.694 -3.541 1.00 98.62 120 GLU A N 1
ATOM 933 C CA . GLU A 1 120 ? -7.753 5.530 -2.849 1.00 98.62 120 GLU A CA 1
ATOM 934 C C . GLU A 1 120 ? -7.593 5.420 -1.328 1.00 98.62 120 GLU A C 1
ATOM 936 O O . GLU A 1 120 ? -8.289 6.116 -0.581 1.00 98.62 120 GLU A O 1
ATOM 941 N N . LEU A 1 121 ? -6.637 4.613 -0.860 1.00 98.50 121 LEU A N 1
ATOM 942 C CA . LEU A 1 121 ? -6.334 4.466 0.564 1.00 98.50 121 LEU A CA 1
ATOM 943 C C . LEU A 1 121 ? -5.890 5.793 1.180 1.00 98.50 121 LEU A C 1
ATOM 945 O O . LEU A 1 121 ? -6.391 6.180 2.236 1.00 98.50 121 LEU A O 1
ATOM 949 N N . VAL A 1 122 ? -4.987 6.514 0.511 1.00 97.88 122 VAL A N 1
ATOM 950 C CA . VAL A 1 122 ? -4.495 7.811 0.988 1.00 97.88 122 VAL A CA 1
ATOM 951 C C . VAL A 1 122 ? -5.612 8.853 1.005 1.00 97.88 122 VAL A C 1
ATOM 953 O O . VAL A 1 122 ? -5.744 9.586 1.985 1.00 97.88 122 VAL A O 1
ATOM 956 N N . CYS A 1 123 ? -6.465 8.892 -0.020 1.00 97.88 123 CYS A N 1
ATOM 957 C CA . CYS A 1 123 ? -7.629 9.775 -0.037 1.00 97.88 123 CYS A CA 1
ATOM 958 C C . CYS A 1 123 ? -8.550 9.521 1.168 1.00 97.88 123 CYS A C 1
ATOM 960 O O . CYS A 1 123 ? -8.914 10.464 1.873 1.00 97.88 123 CYS A O 1
ATOM 962 N N . ALA A 1 124 ? -8.852 8.255 1.467 1.00 97.44 124 ALA A N 1
ATOM 963 C CA . ALA A 1 124 ? -9.667 7.885 2.622 1.00 97.44 124 ALA A CA 1
ATOM 964 C C . ALA A 1 124 ? -9.011 8.262 3.966 1.00 97.44 124 ALA A C 1
ATOM 966 O O . ALA A 1 124 ? -9.713 8.668 4.895 1.00 97.44 124 ALA A O 1
ATOM 967 N N . VAL A 1 125 ? -7.680 8.164 4.076 1.00 96.25 125 VAL A N 1
ATOM 968 C CA . VAL A 1 125 ? -6.924 8.614 5.260 1.00 96.25 125 VAL A CA 1
ATOM 969 C C . VAL A 1 125 ? -7.056 10.124 5.454 1.00 96.25 125 VAL A C 1
ATOM 971 O O . VAL A 1 125 ? -7.371 10.567 6.558 1.00 96.25 125 VAL A O 1
ATOM 974 N N . LEU A 1 126 ? -6.854 10.920 4.401 1.00 95.12 126 LEU A N 1
ATOM 975 C CA . LEU A 1 126 ? -6.945 12.381 4.494 1.00 95.12 126 LEU A CA 1
ATOM 976 C C . LEU A 1 126 ? -8.368 12.832 4.848 1.00 95.12 126 LEU A C 1
ATOM 978 O O . LEU A 1 126 ? -8.539 13.624 5.768 1.00 95.12 126 LEU A O 1
ATOM 982 N N . GLN A 1 127 ? -9.392 12.240 4.228 1.00 94.44 127 GLN A N 1
ATOM 983 C CA . GLN A 1 127 ? -10.794 12.511 4.571 1.00 94.44 127 GLN A CA 1
ATOM 984 C C . GLN A 1 127 ? -11.151 12.126 6.015 1.00 94.44 127 GLN A C 1
ATOM 986 O O . GLN A 1 127 ? -12.031 12.732 6.625 1.00 94.44 127 GLN A O 1
ATOM 991 N N . ALA A 1 128 ? -10.536 11.075 6.567 1.00 92.19 128 ALA A N 1
ATOM 992 C CA . ALA A 1 128 ? -10.731 10.706 7.968 1.00 92.19 128 ALA A CA 1
ATOM 993 C C . ALA A 1 128 ? -10.103 11.742 8.913 1.00 92.19 128 ALA A C 1
ATOM 995 O O . ALA A 1 128 ? -10.757 12.165 9.864 1.00 92.19 128 ALA A O 1
ATOM 996 N N . ARG A 1 129 ? -8.884 12.203 8.607 1.00 91.00 129 ARG A N 1
ATOM 997 C CA . ARG A 1 129 ? -8.179 13.239 9.381 1.00 91.00 129 ARG A CA 1
ATOM 998 C C . ARG A 1 129 ? -8.902 14.585 9.342 1.00 91.00 129 ARG A C 1
ATOM 1000 O O . ARG A 1 129 ? -9.066 15.221 10.375 1.00 91.00 129 ARG A O 1
ATOM 1007 N N . GLU A 1 130 ? -9.405 14.990 8.178 1.00 89.44 130 GLU A N 1
ATOM 1008 C CA . GLU A 1 130 ? -10.195 16.220 8.034 1.00 89.44 130 GLU A CA 1
ATOM 1009 C C . GLU A 1 130 ? -11.472 16.197 8.875 1.00 89.44 130 GLU A C 1
ATOM 1011 O O . GLU A 1 130 ? -11.805 17.194 9.512 1.00 89.44 130 GLU A O 1
ATOM 1016 N N . ARG A 1 131 ? -12.172 15.057 8.924 1.00 87.00 131 ARG A N 1
ATOM 1017 C CA . ARG A 1 131 ? -13.366 14.901 9.769 1.00 87.00 131 ARG A CA 1
ATOM 1018 C C . ARG A 1 131 ? -13.050 15.024 11.255 1.00 87.00 131 ARG A C 1
ATOM 1020 O O . ARG A 1 131 ? -13.866 15.580 11.978 1.00 87.00 131 ARG A O 1
ATOM 1027 N N . LEU A 1 132 ? -11.890 14.536 11.691 1.00 82.06 132 LEU A N 1
ATOM 1028 C CA . LEU A 1 132 ? -11.446 14.655 13.081 1.00 82.06 132 LEU A CA 1
ATOM 1029 C C . LEU A 1 132 ? -11.113 16.111 13.453 1.00 82.06 132 LEU A C 1
ATOM 1031 O O . LEU A 1 132 ? -11.408 16.556 14.556 1.00 82.06 132 LEU A O 1
ATOM 1035 N N . ASN A 1 133 ? -10.530 16.855 12.509 1.00 73.19 133 ASN A N 1
ATOM 1036 C CA . ASN A 1 133 ? -10.089 18.238 12.705 1.00 73.19 133 ASN A CA 1
ATOM 1037 C C . ASN A 1 133 ? -11.192 19.281 12.452 1.00 73.19 133 ASN A C 1
ATOM 1039 O O . ASN A 1 133 ? -11.005 20.464 12.742 1.00 73.19 133 ASN A O 1
ATOM 1043 N N . SER A 1 134 ? -12.338 18.878 11.898 1.00 67.19 134 SER A N 1
ATOM 1044 C CA . SER A 1 134 ? -13.461 19.782 11.662 1.00 67.19 134 SER A CA 1
ATOM 1045 C C . SER A 1 134 ? -14.234 20.023 12.969 1.00 67.19 134 SER A C 1
ATOM 1047 O O . SER A 1 134 ? -14.645 19.059 13.612 1.00 67.19 134 SER A O 1
ATOM 1049 N N . PRO A 1 135 ? -14.501 21.280 13.379 1.00 55.06 135 PRO A N 1
ATOM 1050 C CA . PRO A 1 135 ? -15.116 21.612 14.674 1.00 55.06 135 PRO A CA 1
ATOM 1051 C C . PRO A 1 135 ? -16.607 21.230 14.822 1.00 55.06 135 PRO A C 1
ATOM 1053 O O . PRO A 1 135 ? -17.316 21.759 15.680 1.00 55.06 135 PRO A O 1
ATOM 1056 N N . GLN A 1 136 ? -17.126 20.298 14.024 1.00 50.81 136 GLN A N 1
ATOM 1057 C CA . GLN A 1 136 ? -18.548 19.959 13.974 1.00 50.81 136 GLN A CA 1
ATOM 1058 C C . GLN A 1 136 ? -18.920 18.812 14.925 1.00 50.81 136 GLN A C 1
ATOM 1060 O O . GLN A 1 136 ? -19.410 17.773 14.498 1.00 50.81 136 GLN A O 1
ATOM 1065 N N . SER A 1 137 ? -18.671 19.019 16.224 1.00 44.56 137 SER A N 1
ATOM 1066 C CA . SER A 1 137 ? -19.390 18.443 17.384 1.00 44.56 137 SER A CA 1
ATOM 1067 C C . SER A 1 137 ? -18.639 18.750 18.687 1.00 44.56 137 SER A C 1
ATOM 1069 O O . SER A 1 137 ? -18.326 17.864 19.474 1.00 44.56 137 SER A O 1
ATOM 1071 N N . ALA A 1 138 ? -18.360 20.027 18.960 1.00 44.66 138 ALA A N 1
ATOM 1072 C CA . ALA A 1 138 ? -18.047 20.456 20.321 1.00 44.66 138 ALA A CA 1
ATOM 1073 C C . ALA A 1 138 ? -19.355 20.547 21.130 1.00 44.66 138 ALA A C 1
ATOM 1075 O O . ALA A 1 138 ? -19.879 21.630 21.374 1.00 44.66 138 ALA A O 1
ATOM 1076 N N . SER A 1 139 ? -19.913 19.396 21.515 1.00 45.06 139 SER A N 1
ATOM 1077 C CA . SER A 1 139 ? -20.858 19.320 22.630 1.00 45.06 139 SER A CA 1
ATOM 1078 C C . SER A 1 139 ? -20.154 18.718 23.839 1.00 45.06 139 SER A C 1
ATOM 1080 O O . SER A 1 139 ? -19.800 17.546 23.862 1.00 45.06 139 SER A O 1
ATOM 1082 N N . THR A 1 140 ? -19.999 19.593 24.833 1.00 44.38 140 THR A N 1
ATOM 1083 C CA . THR A 1 140 ? -19.788 19.346 26.266 1.00 44.38 140 THR A CA 1
ATOM 1084 C C . THR A 1 140 ? -18.480 18.691 26.720 1.00 44.38 140 THR A C 1
ATOM 1086 O O . THR A 1 140 ? -18.326 17.478 26.736 1.00 44.38 140 THR A O 1
ATOM 1089 N N . THR A 1 141 ? -17.623 19.572 27.255 1.00 47.09 141 THR A N 1
ATOM 1090 C CA . THR A 1 141 ? -16.788 19.393 28.457 1.00 47.09 141 THR A CA 1
ATOM 1091 C C . THR A 1 141 ? -15.823 18.210 28.477 1.00 47.09 141 THR A C 1
ATOM 1093 O O . THR A 1 141 ? -16.204 17.103 28.841 1.00 47.09 141 THR A O 1
ATOM 1096 N N . SER A 1 142 ? -14.531 18.493 28.305 1.00 38.03 142 SER A N 1
ATOM 1097 C CA . SER A 1 142 ? -13.565 18.409 29.413 1.00 38.03 142 SER A CA 1
ATOM 1098 C C . SER A 1 142 ? -12.193 18.927 28.990 1.00 38.03 142 SER A C 1
ATOM 1100 O O . SER A 1 142 ? -11.681 18.621 27.921 1.00 38.03 142 SER A O 1
ATOM 1102 N N . THR A 1 143 ? -11.629 19.740 29.871 1.00 48.91 143 THR A N 1
ATOM 1103 C CA . THR A 1 143 ? -10.280 20.291 29.853 1.00 48.91 143 THR A CA 1
ATOM 1104 C C . THR A 1 143 ? -9.233 19.180 29.877 1.00 48.91 143 THR A C 1
ATOM 1106 O O . THR A 1 143 ? -9.049 18.561 30.920 1.00 48.91 143 THR A O 1
ATOM 1109 N N . THR A 1 144 ? -8.482 18.989 28.795 1.00 38.38 144 THR A N 1
ATOM 1110 C CA . THR A 1 144 ? -7.135 18.405 28.854 1.00 38.38 144 THR A CA 1
ATOM 1111 C C . THR A 1 144 ? -6.242 19.029 27.784 1.00 38.38 144 THR A C 1
ATOM 1113 O O . THR A 1 144 ? -6.641 19.261 26.648 1.00 38.38 144 THR A O 1
ATOM 1116 N N . SER A 1 145 ? -5.044 19.378 28.235 1.00 40.34 145 SER A N 1
ATOM 1117 C CA . SER A 1 145 ? -3.959 20.118 27.593 1.00 40.34 145 SER A CA 1
ATOM 1118 C C . SER A 1 145 ? -3.561 19.615 26.196 1.00 40.34 145 SER A C 1
ATOM 1120 O O . SER A 1 145 ? -3.784 18.443 25.890 1.00 40.34 145 SER A O 1
ATOM 1122 N N . PRO A 1 146 ? -2.880 20.444 25.377 1.00 42.94 146 PRO A N 1
ATOM 1123 C CA . PRO A 1 146 ? -2.272 19.970 24.144 1.00 42.94 146 PRO A CA 1
ATOM 1124 C C . PRO A 1 146 ? -1.110 19.047 24.518 1.00 42.94 146 PRO A C 1
ATOM 1126 O O . PRO A 1 146 ? -0.039 19.497 24.919 1.00 42.94 146 PRO A O 1
ATOM 1129 N N . VAL A 1 147 ? -1.336 17.737 24.451 1.00 39.00 147 VAL A N 1
ATOM 1130 C CA . VAL A 1 147 ? -0.230 16.792 24.349 1.00 39.00 147 VAL A CA 1
ATOM 1131 C C . VAL A 1 147 ? 0.316 16.985 22.946 1.00 39.00 147 VAL A C 1
ATOM 1133 O O . VAL A 1 147 ? -0.360 16.652 21.972 1.00 39.00 147 VAL A O 1
ATOM 1136 N N . ASP A 1 148 ? 1.513 17.570 22.871 1.00 38.69 148 ASP A N 1
ATOM 1137 C CA . ASP A 1 148 ? 2.407 17.469 21.722 1.00 38.69 148 ASP A CA 1
ATOM 1138 C C . ASP A 1 148 ? 2.355 16.023 21.229 1.00 38.69 148 ASP A C 1
ATOM 1140 O O . ASP A 1 148 ? 2.959 15.116 21.809 1.00 38.69 148 ASP A O 1
ATOM 1144 N N . SER A 1 149 ? 1.571 15.793 20.177 1.00 37.91 149 SER A N 1
ATOM 1145 C CA . SER A 1 149 ? 1.545 14.527 19.464 1.00 37.91 149 SER A CA 1
ATOM 1146 C C . SER A 1 149 ? 2.802 14.519 18.619 1.00 37.91 149 SER A C 1
ATOM 1148 O O . SER A 1 149 ? 2.794 14.794 17.424 1.00 37.91 149 SER A O 1
ATOM 1150 N N . MET A 1 150 ? 3.917 14.315 19.312 1.00 33.38 150 MET A N 1
ATOM 1151 C CA . MET A 1 150 ? 5.234 14.153 18.747 1.00 33.38 150 MET A CA 1
ATOM 1152 C C . MET A 1 150 ? 5.165 12.876 17.916 1.00 33.38 150 MET A C 1
ATOM 1154 O O . MET A 1 150 ? 5.294 11.770 18.440 1.00 33.38 150 MET A O 1
ATOM 1158 N N . THR A 1 151 ? 4.859 13.031 16.628 1.00 40.09 151 THR A N 1
ATOM 1159 C CA . THR A 1 151 ? 4.879 11.955 15.643 1.00 40.09 151 THR A CA 1
ATOM 1160 C C . THR A 1 151 ? 6.217 11.240 15.802 1.00 40.09 151 THR A C 1
ATOM 1162 O O . THR A 1 151 ? 7.260 11.874 15.601 1.00 40.09 151 THR A O 1
ATOM 1165 N N . PRO A 1 152 ? 6.250 9.965 16.232 1.00 36.22 152 PRO A N 1
ATOM 1166 C CA . PRO A 1 152 ? 7.520 9.295 16.418 1.00 36.22 152 PRO A CA 1
ATOM 1167 C C . PRO A 1 152 ? 8.232 9.260 15.057 1.00 36.22 152 PRO A C 1
ATOM 1169 O O . PRO A 1 152 ? 7.587 8.951 14.050 1.00 36.22 152 PRO A O 1
ATOM 1172 N N . PRO A 1 153 ? 9.547 9.539 14.996 1.00 41.03 153 PRO A N 1
ATOM 1173 C CA . PRO A 1 153 ? 10.314 9.701 13.752 1.00 41.03 153 PRO A CA 1
ATOM 1174 C C . PRO A 1 153 ? 10.466 8.409 12.911 1.00 41.03 153 PRO A C 1
ATOM 1176 O O . PRO A 1 153 ? 11.343 8.313 12.060 1.00 41.03 153 PRO A O 1
ATOM 1179 N N . CYS A 1 154 ? 9.631 7.394 13.151 1.00 47.69 154 CYS A N 1
ATOM 1180 C CA . CYS A 1 154 ? 9.608 6.088 12.485 1.00 47.69 154 CYS A CA 1
ATOM 1181 C C . CYS A 1 154 ? 8.182 5.570 12.189 1.00 47.69 154 CYS A C 1
ATOM 1183 O O . CYS A 1 154 ? 8.010 4.377 11.912 1.00 47.69 154 CYS A O 1
ATOM 1185 N N . ALA A 1 155 ? 7.150 6.416 12.279 1.00 65.12 155 ALA A N 1
ATOM 1186 C CA . ALA A 1 155 ? 5.798 6.035 11.870 1.00 65.12 155 ALA A CA 1
ATOM 1187 C C . ALA A 1 155 ? 5.663 6.109 10.345 1.00 65.12 155 ALA A C 1
ATOM 1189 O O . ALA A 1 155 ? 6.033 7.112 9.738 1.00 65.12 155 ALA A O 1
ATOM 1190 N N . LEU A 1 156 ? 5.131 5.049 9.731 1.00 82.75 156 LEU A N 1
ATOM 1191 C CA . LEU A 1 156 ? 4.740 5.089 8.326 1.00 82.75 156 LEU A CA 1
ATOM 1192 C C . LEU A 1 156 ? 3.692 6.184 8.122 1.00 82.75 156 LEU A C 1
ATOM 1194 O O . LEU A 1 156 ? 2.775 6.341 8.931 1.00 82.75 156 LEU A O 1
ATOM 1198 N N . ASP A 1 157 ? 3.815 6.920 7.024 1.00 90.00 157 ASP A N 1
ATOM 1199 C CA . ASP A 1 157 ? 2.879 7.967 6.639 1.00 90.00 157 ASP A CA 1
ATOM 1200 C C . ASP A 1 157 ? 2.360 7.746 5.211 1.00 90.00 157 ASP A C 1
ATOM 1202 O O . ASP A 1 157 ? 2.590 6.710 4.589 1.00 90.00 157 ASP A O 1
ATOM 1206 N N . VAL A 1 158 ? 1.601 8.708 4.692 1.00 94.06 158 VAL A N 1
ATOM 1207 C CA . VAL A 1 158 ? 1.060 8.641 3.328 1.00 94.06 158 VAL A CA 1
ATOM 1208 C C . VAL A 1 158 ? 1.985 9.258 2.273 1.00 94.06 158 VAL A C 1
ATOM 1210 O O . VAL A 1 158 ? 1.702 9.129 1.084 1.00 94.06 158 VAL A O 1
ATOM 1213 N N . GLN A 1 159 ? 3.084 9.910 2.664 1.00 93.69 159 GLN A N 1
ATOM 1214 C CA . GLN A 1 159 ? 3.970 10.617 1.734 1.00 93.69 159 GLN A CA 1
ATOM 1215 C C . GLN A 1 159 ? 4.798 9.638 0.904 1.00 93.69 159 GLN A C 1
ATOM 1217 O O . GLN A 1 159 ? 4.861 9.775 -0.318 1.00 93.69 159 GLN A O 1
ATOM 1222 N N . ALA A 1 160 ? 5.391 8.626 1.542 1.00 91.50 160 ALA A N 1
ATOM 1223 C CA . ALA A 1 160 ? 6.211 7.641 0.837 1.00 91.50 160 ALA A CA 1
ATOM 1224 C C . ALA A 1 160 ? 5.424 6.876 -0.257 1.00 91.50 160 ALA A C 1
ATOM 1226 O O . ALA A 1 160 ? 5.909 6.812 -1.391 1.00 91.50 160 ALA A O 1
ATOM 1227 N N . PRO A 1 161 ? 4.194 6.376 -0.009 1.00 96.06 161 PRO A N 1
ATOM 1228 C CA . PRO A 1 161 ? 3.376 5.766 -1.057 1.00 96.06 161 PRO A CA 1
ATOM 1229 C C . PRO A 1 161 ? 3.034 6.715 -2.210 1.00 96.06 161 PRO A C 1
ATOM 1231 O O . PRO A 1 161 ? 3.136 6.326 -3.373 1.00 96.06 161 PRO A O 1
ATOM 1234 N N . LEU A 1 162 ? 2.668 7.967 -1.914 1.00 96.75 162 LEU A N 1
ATOM 1235 C CA . LEU A 1 162 ? 2.362 8.961 -2.948 1.00 96.75 162 LEU A CA 1
ATOM 1236 C C . LEU A 1 162 ? 3.583 9.287 -3.811 1.00 96.75 162 LEU A C 1
ATOM 1238 O O . LEU A 1 162 ? 3.451 9.425 -5.027 1.00 96.75 162 LEU A O 1
ATOM 1242 N N . TYR A 1 163 ? 4.770 9.376 -3.206 1.00 94.25 163 TYR A N 1
ATOM 1243 C CA . TYR A 1 163 ? 6.014 9.566 -3.945 1.00 94.25 163 TYR A CA 1
ATOM 1244 C C . TYR A 1 163 ? 6.264 8.420 -4.931 1.00 94.25 163 TYR A C 1
ATOM 1246 O O . TYR A 1 163 ? 6.593 8.686 -6.084 1.00 94.25 163 TYR A O 1
ATOM 1254 N N . ILE A 1 164 ? 6.050 7.163 -4.524 1.00 93.88 164 ILE A N 1
ATOM 1255 C CA . ILE A 1 164 ? 6.203 6.006 -5.422 1.00 93.88 164 ILE A CA 1
ATOM 1256 C C . ILE A 1 164 ? 5.253 6.084 -6.613 1.00 93.88 164 ILE A C 1
ATOM 1258 O O . ILE A 1 164 ? 5.697 5.893 -7.746 1.00 93.88 164 ILE A O 1
ATOM 1262 N N . VAL A 1 165 ? 3.981 6.424 -6.384 1.00 96.62 165 VAL A N 1
ATOM 1263 C CA . VAL A 1 165 ? 3.019 6.626 -7.478 1.00 96.62 165 VAL A CA 1
ATOM 1264 C C . VAL A 1 165 ? 3.526 7.712 -8.429 1.00 96.62 165 VAL A C 1
ATOM 1266 O O . VAL A 1 165 ? 3.593 7.489 -9.633 1.00 96.62 165 VAL A O 1
ATOM 1269 N N . MET A 1 166 ? 3.952 8.866 -7.909 1.00 95.31 166 MET A N 1
ATOM 1270 C CA . MET A 1 166 ? 4.427 9.974 -8.746 1.00 95.31 166 MET A CA 1
ATOM 1271 C C . MET A 1 166 ? 5.732 9.673 -9.495 1.00 95.31 166 MET A C 1
ATOM 1273 O O . MET A 1 166 ? 5.961 10.243 -10.560 1.00 95.31 166 MET A O 1
ATOM 1277 N N . ALA A 1 167 ? 6.592 8.817 -8.943 1.00 92.00 167 ALA A N 1
ATOM 1278 C CA . ALA A 1 167 ? 7.880 8.471 -9.533 1.00 92.00 167 ALA A CA 1
ATOM 1279 C C . ALA A 1 167 ? 7.782 7.363 -10.593 1.00 92.00 167 ALA A C 1
ATOM 1281 O O . ALA A 1 167 ? 8.630 7.308 -11.479 1.00 92.00 167 ALA A O 1
ATOM 1282 N N . ARG A 1 168 ? 6.795 6.462 -10.487 1.00 93.00 168 ARG A N 1
ATOM 1283 C CA . ARG A 1 168 ? 6.750 5.220 -11.282 1.00 93.00 168 ARG A CA 1
ATOM 1284 C C . ARG A 1 168 ? 5.495 5.053 -12.135 1.00 93.00 168 ARG A C 1
ATOM 1286 O O . ARG A 1 168 ? 5.539 4.297 -13.096 1.00 93.00 168 ARG A O 1
ATOM 1293 N N . CYS A 1 169 ? 4.393 5.731 -11.820 1.00 94.00 169 CYS A N 1
ATOM 1294 C CA . CYS A 1 169 ? 3.144 5.575 -12.562 1.00 94.00 169 CYS A CA 1
ATOM 1295 C C . CYS A 1 169 ? 3.199 6.328 -13.900 1.00 94.00 169 CYS A C 1
ATOM 1297 O O . CYS A 1 169 ? 3.487 7.525 -13.939 1.00 94.00 169 CYS A O 1
ATOM 1299 N N . SER A 1 170 ? 2.903 5.632 -14.998 1.00 94.62 170 SER A N 1
ATOM 1300 C CA . SER A 1 170 ? 2.792 6.218 -16.341 1.00 94.62 170 SER A CA 1
ATOM 1301 C C . SER A 1 170 ? 1.397 6.806 -16.624 1.00 94.62 170 SER A C 1
ATOM 1303 O O . SER A 1 170 ? 1.254 7.672 -17.491 1.00 94.62 170 SER A O 1
ATOM 1305 N N . ASN A 1 171 ? 0.370 6.363 -15.886 1.00 96.56 171 ASN A N 1
ATOM 1306 C CA . ASN A 1 171 ? -1.007 6.825 -16.033 1.00 96.56 171 ASN A CA 1
ATOM 1307 C C . ASN A 1 171 ? -1.165 8.240 -15.448 1.00 96.56 171 ASN A C 1
ATOM 1309 O O . ASN A 1 171 ? -1.082 8.462 -14.236 1.00 96.56 171 ASN A O 1
ATOM 1313 N N . VAL A 1 172 ? -1.435 9.202 -16.333 1.00 96.56 172 VAL A N 1
ATOM 1314 C CA . VAL A 1 172 ? -1.522 10.634 -16.010 1.00 96.56 172 VAL A CA 1
ATOM 1315 C C . VAL A 1 172 ? -2.648 10.947 -15.020 1.00 96.56 172 VAL A C 1
ATOM 1317 O O . VAL A 1 172 ? -2.481 11.821 -14.170 1.00 96.56 172 VAL A O 1
ATOM 1320 N N . ASP A 1 173 ? -3.774 10.238 -15.072 1.00 97.75 173 ASP A N 1
ATOM 1321 C CA . ASP A 1 173 ? -4.909 10.502 -14.182 1.00 97.75 173 ASP A CA 1
ATOM 1322 C C . ASP A 1 173 ? -4.605 10.071 -12.745 1.00 97.75 173 ASP A C 1
ATOM 1324 O O . ASP A 1 173 ? -4.863 10.814 -11.789 1.00 97.75 173 ASP A O 1
ATOM 1328 N N . ILE A 1 174 ? -3.993 8.895 -12.586 1.00 97.81 174 ILE A N 1
ATOM 1329 C CA . ILE A 1 174 ? -3.545 8.387 -11.284 1.00 97.81 174 ILE A CA 1
ATOM 1330 C C . ILE A 1 174 ? -2.445 9.295 -10.725 1.00 97.81 174 ILE A C 1
ATOM 1332 O O . ILE A 1 174 ? -2.518 9.717 -9.566 1.00 97.81 174 ILE A O 1
ATOM 1336 N N . TRP A 1 175 ? -1.479 9.674 -11.564 1.00 97.25 175 TRP A N 1
ATOM 1337 C CA . TRP A 1 175 ? -0.404 10.593 -11.201 1.00 97.25 175 TRP A CA 1
ATOM 1338 C C . TRP A 1 175 ? -0.939 11.951 -10.723 1.00 97.25 175 TRP A C 1
ATOM 1340 O O . TRP A 1 175 ? -0.574 12.422 -9.644 1.00 97.25 175 TRP A O 1
ATOM 1350 N N . ASN A 1 176 ? -1.869 12.561 -11.467 1.00 97.94 176 ASN A N 1
ATOM 1351 C CA . ASN A 1 176 ? -2.468 13.853 -11.120 1.00 97.94 176 ASN A CA 1
ATOM 1352 C C . ASN A 1 176 ? -3.201 13.802 -9.775 1.00 97.94 176 ASN A C 1
ATOM 1354 O O . ASN A 1 176 ? -3.124 14.742 -8.975 1.00 97.94 176 ASN A O 1
ATOM 1358 N N . ARG A 1 177 ? -3.905 12.697 -9.498 1.00 98.12 177 ARG A N 1
ATOM 1359 C CA . ARG A 1 177 ? -4.555 12.478 -8.200 1.00 98.12 177 ARG A CA 1
ATOM 1360 C C . ARG A 1 177 ? -3.528 12.348 -7.079 1.00 98.12 177 ARG A C 1
ATOM 1362 O O . ARG A 1 177 ? -3.695 13.011 -6.057 1.00 98.12 177 ARG A O 1
ATOM 1369 N N . ALA A 1 178 ? -2.468 11.566 -7.272 1.00 97.50 178 ALA A N 1
ATOM 1370 C CA . ALA A 1 178 ? -1.402 11.420 -6.285 1.00 97.50 178 ALA A CA 1
ATOM 1371 C C . ALA A 1 178 ? -0.711 12.759 -5.978 1.00 97.50 178 ALA A C 1
ATOM 1373 O O . ALA A 1 178 ? -0.539 13.108 -4.810 1.00 97.50 178 ALA A O 1
ATOM 1374 N N . ASN A 1 179 ? -0.405 13.553 -7.008 1.00 96.94 179 ASN A N 1
ATOM 1375 C CA . ASN A 1 179 ? 0.207 14.871 -6.856 1.00 96.94 179 ASN A CA 1
ATOM 1376 C C . ASN A 1 179 ? -0.672 15.822 -6.024 1.00 96.94 179 ASN A C 1
ATOM 1378 O O . ASN A 1 179 ? -0.197 16.442 -5.072 1.00 96.94 179 ASN A O 1
ATOM 1382 N N . ARG A 1 180 ? -1.983 15.866 -6.301 1.00 97.12 180 ARG A N 1
ATOM 1383 C CA . ARG A 1 180 ? -2.940 16.647 -5.497 1.00 97.12 180 ARG A CA 1
ATOM 1384 C C . ARG A 1 180 ? -2.982 16.208 -4.032 1.00 97.12 180 ARG A C 1
ATOM 1386 O O . ARG A 1 180 ? -2.938 17.058 -3.144 1.00 97.12 180 ARG A O 1
ATOM 1393 N N . LEU A 1 181 ? -3.064 14.900 -3.777 1.00 96.62 181 LEU A N 1
ATOM 1394 C CA . LEU A 1 181 ? -3.092 14.357 -2.413 1.00 96.62 181 LEU A CA 1
ATOM 1395 C C . LEU A 1 181 ? -1.780 14.637 -1.668 1.00 96.62 181 LEU A C 1
ATOM 1397 O O . LEU A 1 181 ? -1.812 14.918 -0.475 1.00 96.62 181 LEU A O 1
ATOM 1401 N N . SER A 1 182 ? -0.639 14.622 -2.364 1.00 94.31 182 SER A N 1
ATOM 1402 C CA . SER A 1 182 ? 0.670 14.965 -1.792 1.00 94.31 182 SER A CA 1
ATOM 1403 C C . SER A 1 182 ? 0.703 16.413 -1.307 1.00 94.31 182 SER A C 1
ATOM 1405 O O . SER A 1 182 ? 1.148 16.677 -0.191 1.00 94.31 182 SER A O 1
ATOM 1407 N N . SER A 1 183 ? 0.177 17.354 -2.099 1.00 92.31 183 SER A N 1
ATOM 1408 C CA . SER A 1 183 ? 0.045 18.753 -1.675 1.00 92.31 183 SER A CA 1
ATOM 1409 C C . SER A 1 183 ? -0.881 18.908 -0.466 1.00 92.31 183 SER A C 1
ATOM 1411 O O . SER A 1 183 ? -0.529 19.612 0.476 1.00 92.31 183 SER A O 1
ATOM 1413 N N . GLN A 1 184 ? -2.027 18.223 -0.460 1.00 91.50 184 GLN A N 1
ATOM 1414 C CA . GLN A 1 184 ? -2.983 18.255 0.653 1.00 91.50 184 GLN A CA 1
ATOM 1415 C C . GLN A 1 184 ? -2.374 17.691 1.943 1.00 91.50 184 GLN A C 1
ATOM 1417 O O . GLN A 1 184 ? -2.482 18.302 2.999 1.00 91.50 184 GLN A O 1
ATOM 1422 N N . ALA A 1 185 ? -1.668 16.565 1.851 1.00 87.88 185 ALA A N 1
ATOM 1423 C CA . ALA A 1 185 ? -1.045 15.903 2.991 1.00 87.88 185 ALA A CA 1
ATOM 1424 C C . ALA A 1 185 ? 0.136 16.682 3.603 1.00 87.88 185 ALA A C 1
ATOM 1426 O O . ALA A 1 185 ? 0.554 16.343 4.702 1.00 87.88 185 ALA A O 1
ATOM 1427 N N . ARG A 1 186 ? 0.687 17.689 2.907 1.00 83.25 186 ARG A N 1
ATOM 1428 C CA . ARG A 1 186 ? 1.690 18.625 3.458 1.00 83.25 186 ARG A CA 1
ATOM 1429 C C . ARG A 1 186 ? 1.069 19.854 4.128 1.00 83.25 186 ARG A C 1
ATOM 1431 O O . ARG A 1 186 ? 1.787 20.587 4.798 1.00 83.25 186 ARG A O 1
ATOM 1438 N N . GLY A 1 187 ? -0.212 20.121 3.870 1.00 70.69 187 GLY A N 1
ATOM 1439 C CA . GLY A 1 187 ? -0.949 21.259 4.425 1.00 70.69 187 GLY A CA 1
ATOM 1440 C C . GLY A 1 187 ? -1.794 20.927 5.658 1.00 70.69 187 GLY A C 1
ATOM 1441 O O . GLY A 1 187 ? -2.395 21.842 6.215 1.00 70.69 187 GLY A O 1
ATOM 1442 N N . LEU A 1 188 ? -1.858 19.648 6.047 1.00 56.38 188 LEU A N 1
ATOM 1443 C CA . LEU A 1 188 ? -2.424 19.155 7.310 1.00 56.38 188 LEU A CA 1
ATOM 1444 C C . LEU A 1 188 ? -1.319 19.022 8.359 1.00 56.38 188 LEU A C 1
ATOM 1446 O O . LEU A 1 188 ? -1.630 19.274 9.541 1.00 56.38 188 LEU A O 1
#